Protein AF-A0A959U1I8-F1 (afdb_monomer_lite)

Foldseek 3Di:
DDPQDWDFPDQDPFFTWIFRPPDPQLVVQLVVLCVPPNNVRSVVRNVVSRVVRIDTDTDPPDQPPDVVLVLLLLLLLVLCLLQVVVVPPDPVLLVVLSCVPNNCVRVVVCVVVSVVSNPDDRPSLVSLVVCLVRPDPVSLVVSLVSSLVSSDDPPGDVLRSVVSSCVSCVSNVHRDDDPVVSVVPRDDRDPPDDDDPLQVLCVLLVHGRPDDLVVSVVSLVVLCVVLPCVVVVPDPPSVVSNVSSVVSNVVNCVVVVND

Structure (mmCIF, N/CA/C/O backbone):
data_AF-A0A959U1I8-F1
#
_entry.id   AF-A0A959U1I8-F1
#
loop_
_atom_site.group_PDB
_atom_site.id
_atom_site.type_symbol
_atom_site.label_atom_id
_atom_site.label_alt_id
_atom_site.label_comp_id
_atom_site.label_asym_id
_atom_site.label_entity_id
_atom_site.label_seq_id
_atom_site.pdbx_PDB_ins_code
_atom_site.Cartn_x
_atom_site.Cartn_y
_atom_site.Cartn_z
_atom_site.occupancy
_atom_site.B_iso_or_equiv
_atom_site.auth_seq_id
_atom_site.auth_comp_id
_atom_site.auth_asym_id
_atom_site.auth_atom_id
_atom_site.pdbx_PDB_model_num
ATOM 1 N N . MET A 1 1 ? 28.711 19.349 -19.464 1.00 35.59 1 MET A N 1
ATOM 2 C CA . MET A 1 1 ? 27.782 18.828 -20.492 1.00 35.59 1 MET A CA 1
ATOM 3 C C . MET A 1 1 ? 28.594 18.438 -21.717 1.00 35.59 1 MET A C 1
ATOM 5 O O . MET A 1 1 ? 28.986 19.319 -22.461 1.00 35.59 1 MET A O 1
ATOM 9 N N . ASN A 1 2 ? 28.913 17.153 -21.892 1.00 39.59 2 ASN A N 1
ATOM 10 C CA . ASN A 1 2 ? 29.606 16.665 -23.087 1.00 39.59 2 ASN A CA 1
ATOM 11 C C . ASN A 1 2 ? 28.579 15.867 -23.903 1.00 39.59 2 ASN A C 1
ATOM 13 O O . ASN A 1 2 ? 28.312 14.706 -23.590 1.00 39.59 2 ASN A O 1
ATOM 17 N N . GLN A 1 3 ? 27.901 16.514 -24.855 1.00 44.62 3 GLN A N 1
ATOM 18 C CA . GLN A 1 3 ? 26.986 15.817 -25.760 1.00 44.62 3 GLN A CA 1
ATOM 19 C C . GLN A 1 3 ? 27.835 14.976 -26.714 1.00 44.62 3 GLN A C 1
ATOM 21 O O . GLN A 1 3 ? 28.313 15.465 -27.730 1.00 44.62 3 GLN A O 1
ATOM 26 N N . GLN A 1 4 ? 28.084 13.716 -26.353 1.00 58.72 4 GLN A N 1
ATOM 27 C CA . GLN A 1 4 ? 28.753 12.781 -27.251 1.00 58.72 4 GLN A CA 1
ATOM 28 C C . GLN A 1 4 ? 27.878 12.599 -28.496 1.00 58.72 4 GLN A C 1
ATOM 30 O O . GLN A 1 4 ? 26.794 12.013 -28.423 1.00 58.72 4 GLN A O 1
ATOM 35 N N . THR A 1 5 ? 28.346 13.117 -29.630 1.00 73.12 5 THR A N 1
ATOM 36 C CA . THR A 1 5 ? 27.711 12.964 -30.939 1.00 73.12 5 THR A CA 1
ATOM 37 C C . THR A 1 5 ? 27.581 11.475 -31.227 1.00 73.12 5 THR A C 1
ATOM 39 O O . THR A 1 5 ? 28.572 10.748 -31.272 1.00 73.12 5 THR A O 1
ATOM 42 N N . THR A 1 6 ? 26.349 10.997 -31.348 1.00 79.38 6 THR A N 1
ATOM 43 C CA . THR A 1 6 ? 26.040 9.582 -31.540 1.00 79.38 6 THR A CA 1
ATOM 44 C C . THR A 1 6 ? 25.192 9.419 -32.789 1.00 79.38 6 THR A C 1
ATOM 46 O O . THR A 1 6 ? 24.222 10.147 -32.984 1.00 79.38 6 THR A O 1
ATOM 49 N N . ILE A 1 7 ? 25.566 8.473 -33.648 1.00 82.75 7 ILE A N 1
ATOM 50 C CA . ILE A 1 7 ? 24.862 8.193 -34.901 1.00 82.75 7 ILE A CA 1
ATOM 51 C C . ILE A 1 7 ? 24.040 6.926 -34.698 1.00 82.75 7 ILE A C 1
ATOM 53 O O . ILE A 1 7 ? 24.560 5.901 -34.264 1.00 82.75 7 ILE A O 1
ATOM 57 N N . VAL A 1 8 ? 22.743 6.982 -34.985 1.00 82.94 8 VAL A N 1
ATOM 58 C CA . VAL A 1 8 ? 21.869 5.806 -34.893 1.00 82.94 8 VAL A CA 1
ATOM 59 C C . VAL A 1 8 ? 22.056 4.976 -36.159 1.00 82.94 8 VAL A C 1
ATOM 61 O O . VAL A 1 8 ? 21.685 5.430 -37.235 1.00 82.94 8 VAL A O 1
ATOM 64 N N . LEU A 1 9 ? 22.625 3.777 -36.029 1.00 83.38 9 LEU A N 1
ATOM 65 C CA . LEU A 1 9 ? 22.842 2.867 -37.157 1.00 83.38 9 LEU A CA 1
ATOM 66 C C . LEU A 1 9 ? 21.575 2.096 -37.511 1.00 83.38 9 LEU A C 1
ATOM 68 O O . LEU A 1 9 ? 21.250 1.925 -38.680 1.00 83.38 9 LEU A O 1
ATOM 72 N N . LEU A 1 10 ? 20.867 1.606 -36.491 1.00 82.25 10 LEU A N 1
ATOM 73 C CA . LEU A 1 10 ? 19.714 0.741 -36.694 1.00 82.25 10 LEU A CA 1
ATOM 74 C C . LEU A 1 10 ? 18.699 0.938 -35.571 1.00 82.25 10 LEU A C 1
ATOM 76 O O . LEU A 1 10 ? 19.052 1.025 -34.393 1.00 82.25 10 LEU A O 1
ATOM 80 N N . ARG A 1 11 ? 17.421 1.031 -35.934 1.00 79.19 11 ARG A N 1
ATOM 81 C CA . ARG A 1 11 ? 16.307 1.140 -34.989 1.00 79.19 11 ARG A CA 1
ATOM 82 C C . ARG A 1 11 ? 15.487 -0.145 -35.083 1.00 79.19 11 ARG A C 1
ATOM 84 O O . ARG A 1 11 ? 14.869 -0.398 -36.106 1.00 79.19 11 ARG A O 1
ATOM 91 N N . THR A 1 12 ? 15.510 -0.935 -34.017 1.00 79.50 12 THR A N 1
ATOM 92 C CA . THR A 1 12 ? 14.681 -2.137 -33.840 1.00 79.50 12 THR A CA 1
ATOM 93 C C . THR A 1 12 ? 13.489 -1.839 -32.927 1.00 79.50 12 THR A C 1
ATOM 95 O O . THR A 1 12 ? 13.418 -0.787 -32.282 1.00 79.50 12 THR A O 1
ATOM 98 N N . ASP A 1 13 ? 12.561 -2.784 -32.851 1.00 65.69 13 ASP A N 1
ATOM 99 C CA . ASP A 1 13 ? 11.519 -2.872 -31.825 1.00 65.69 13 ASP A CA 1
ATOM 100 C C . ASP A 1 13 ? 12.098 -3.007 -30.402 1.00 65.69 13 ASP A C 1
ATOM 102 O O . ASP A 1 13 ? 11.568 -2.398 -29.469 1.00 65.69 13 ASP A O 1
ATOM 106 N N . MET A 1 14 ? 13.228 -3.705 -30.260 1.00 65.12 14 MET A N 1
ATOM 107 C CA . MET A 1 14 ? 13.940 -3.954 -28.999 1.00 65.12 14 MET A CA 1
ATOM 108 C C . MET A 1 14 ? 14.834 -2.790 -28.530 1.00 65.12 14 MET A C 1
ATOM 110 O O . MET A 1 14 ? 15.207 -2.723 -27.358 1.00 65.12 14 MET A O 1
ATOM 114 N N . GLY A 1 15 ? 15.212 -1.858 -29.411 1.00 76.69 15 GLY A N 1
ATOM 115 C CA . GLY A 1 15 ? 16.177 -0.799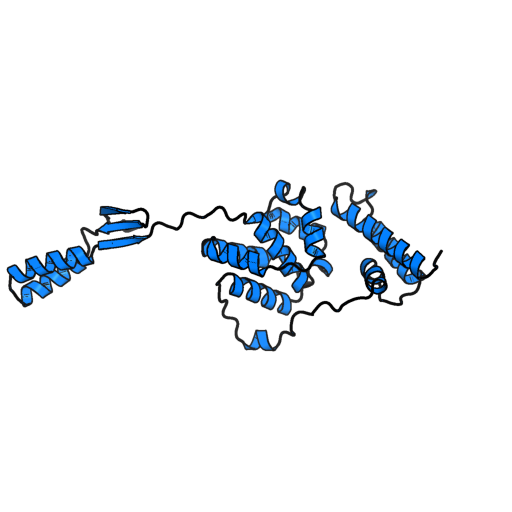 -29.092 1.00 76.69 15 GLY A CA 1
ATOM 116 C C . GLY A 1 15 ? 16.824 -0.121 -30.292 1.00 76.69 15 GLY A C 1
ATOM 117 O O . GLY A 1 15 ? 16.463 -0.349 -31.446 1.00 76.69 15 GLY A O 1
ATOM 118 N N . LYS A 1 16 ? 17.788 0.758 -30.023 1.00 85.50 16 LYS A N 1
ATOM 119 C CA . LYS A 1 16 ? 18.567 1.470 -31.041 1.00 85.50 16 LYS A CA 1
ATOM 120 C C . LYS A 1 16 ? 20.024 1.038 -30.951 1.00 85.50 16 LYS A C 1
ATOM 122 O O . LYS A 1 16 ? 20.639 1.173 -29.898 1.00 85.50 16 LYS A O 1
ATOM 127 N N . LEU A 1 17 ? 20.584 0.572 -32.059 1.00 83.56 17 LEU A N 1
ATOM 128 C CA . LEU A 1 17 ? 22.023 0.412 -32.203 1.00 83.56 17 LEU A CA 1
ATOM 129 C C . LEU A 1 17 ? 22.624 1.774 -32.546 1.00 83.56 17 LEU A C 1
ATOM 131 O O . LEU A 1 17 ? 22.227 2.413 -33.524 1.00 83.56 17 LEU A O 1
ATOM 135 N N . VAL A 1 18 ? 23.556 2.228 -31.720 1.00 87.00 18 VAL A N 1
ATOM 136 C CA . VAL A 1 18 ? 24.150 3.557 -31.807 1.00 87.00 18 VAL A CA 1
ATOM 137 C C . VAL A 1 18 ? 25.658 3.432 -31.938 1.00 87.00 18 VAL A C 1
ATOM 139 O O . VAL A 1 18 ? 26.292 2.694 -31.194 1.00 87.00 18 VAL A O 1
ATOM 142 N N . TRP A 1 19 ? 26.236 4.181 -32.864 1.00 85.50 19 TRP A N 1
ATOM 143 C CA . TRP A 1 19 ? 27.663 4.207 -33.138 1.00 85.50 19 TRP A CA 1
ATOM 144 C C . TRP A 1 19 ? 28.290 5.531 -32.725 1.00 85.50 19 TRP A C 1
ATOM 146 O O . TRP A 1 19 ? 27.687 6.603 -32.860 1.00 85.50 19 TRP A O 1
ATOM 156 N N . ARG A 1 20 ? 29.507 5.444 -32.184 1.00 85.19 20 ARG A N 1
ATOM 157 C CA . ARG A 1 20 ? 30.265 6.588 -31.678 1.00 85.19 20 ARG A CA 1
ATOM 158 C C . ARG A 1 20 ? 31.383 6.954 -32.660 1.00 85.19 20 ARG A C 1
ATOM 160 O O . ARG A 1 20 ? 32.453 6.353 -32.605 1.00 85.19 20 ARG A O 1
ATOM 167 N N . PRO A 1 21 ? 31.203 7.991 -33.498 1.00 77.00 21 PRO A N 1
ATOM 168 C CA . PRO A 1 21 ? 32.217 8.425 -34.460 1.00 77.00 21 PRO A CA 1
ATOM 169 C C . PRO A 1 21 ? 33.506 8.949 -33.822 1.00 77.00 21 PRO A C 1
ATOM 171 O O . PRO A 1 21 ? 34.483 9.136 -34.532 1.00 77.00 21 PRO A O 1
ATOM 174 N N . LEU A 1 22 ? 33.553 9.191 -32.513 1.00 78.56 22 LEU A N 1
ATOM 175 C CA . LEU A 1 22 ? 34.754 9.632 -31.789 1.00 78.56 22 LEU A CA 1
ATOM 176 C C . LEU A 1 22 ? 35.082 8.696 -30.612 1.00 78.56 22 LEU A C 1
ATOM 178 O O . LEU A 1 22 ? 35.646 9.125 -29.610 1.00 78.56 22 LEU A O 1
ATOM 182 N N . GLY A 1 23 ? 34.690 7.420 -30.695 1.00 79.44 23 GLY A N 1
ATOM 183 C CA . GLY A 1 23 ? 35.083 6.420 -29.704 1.00 79.44 23 GLY A CA 1
ATOM 184 C C . GLY A 1 23 ? 36.600 6.206 -29.672 1.00 79.44 23 GLY A C 1
ATOM 185 O O . GLY A 1 23 ? 37.281 6.344 -30.688 1.00 79.44 23 GLY A O 1
ATOM 186 N N . MET A 1 24 ? 37.140 5.919 -28.485 1.00 83.19 24 MET A N 1
ATOM 187 C CA . MET A 1 24 ? 38.579 5.689 -28.298 1.00 83.19 24 MET A CA 1
ATOM 188 C C . MET A 1 24 ? 39.015 4.297 -28.773 1.00 83.19 24 MET A C 1
ATOM 190 O O . MET A 1 24 ? 40.187 4.115 -29.100 1.00 83.19 24 MET A O 1
ATOM 194 N N . ASN A 1 25 ? 38.096 3.326 -28.848 1.00 86.19 25 ASN A N 1
ATOM 195 C CA . ASN A 1 25 ? 38.451 1.928 -29.095 1.00 86.19 25 ASN A CA 1
ATOM 196 C C . ASN A 1 25 ? 39.080 1.733 -30.474 1.00 86.19 25 ASN A C 1
ATOM 198 O O . ASN A 1 25 ? 40.071 1.024 -30.571 1.00 86.19 25 ASN A O 1
ATOM 202 N N . LYS A 1 26 ? 38.587 2.420 -31.511 1.00 85.25 26 LYS A N 1
ATOM 203 C CA . LYS A 1 26 ? 39.159 2.381 -32.871 1.00 85.25 26 LYS A CA 1
ATOM 204 C C . LYS A 1 26 ? 40.568 2.948 -33.016 1.00 85.25 26 LYS A C 1
ATOM 206 O O . LYS A 1 26 ? 41.309 2.496 -33.883 1.00 85.25 26 LYS A O 1
ATOM 211 N N . PHE A 1 27 ? 40.949 3.917 -32.183 1.00 87.06 27 PHE A N 1
ATOM 212 C CA . PHE A 1 27 ? 42.312 4.451 -32.189 1.00 87.06 27 PHE A CA 1
ATOM 213 C C . PHE A 1 27 ? 43.258 3.500 -31.461 1.00 87.06 27 PHE A C 1
ATOM 215 O O . PHE A 1 27 ? 44.355 3.244 -31.943 1.00 87.06 27 PHE A O 1
ATOM 222 N N . ILE A 1 28 ? 42.805 2.918 -30.346 1.00 89.12 28 ILE A N 1
ATOM 223 C CA . ILE A 1 28 ? 43.577 1.938 -29.576 1.00 89.12 28 ILE A CA 1
ATOM 224 C C . ILE A 1 28 ? 43.789 0.663 -30.401 1.00 89.12 28 ILE A C 1
ATOM 226 O O . ILE A 1 28 ? 44.921 0.218 -30.557 1.00 89.12 28 ILE A O 1
ATOM 230 N N . SER A 1 29 ? 42.730 0.096 -30.982 1.00 87.75 29 SER A N 1
ATOM 231 C CA . SER A 1 29 ? 42.828 -1.110 -31.808 1.00 87.75 29 SER A CA 1
ATOM 232 C C . SER A 1 29 ? 43.588 -0.867 -33.113 1.00 87.75 29 SER A C 1
ATOM 234 O O . SER A 1 29 ? 44.306 -1.755 -33.559 1.00 87.75 29 SER A O 1
ATOM 236 N N . GLY A 1 30 ? 43.482 0.327 -33.707 1.00 89.81 30 GLY A N 1
ATOM 237 C CA . GLY A 1 30 ? 44.302 0.727 -34.852 1.00 89.81 30 GLY A CA 1
ATOM 238 C C . GLY A 1 30 ? 45.794 0.794 -34.512 1.00 89.81 30 GLY A C 1
ATOM 239 O O . GLY A 1 30 ? 46.616 0.303 -35.278 1.00 89.81 30 GLY A O 1
ATOM 240 N N . LEU A 1 31 ? 46.151 1.327 -33.339 1.00 91.62 31 LEU A N 1
ATOM 241 C CA . LEU A 1 31 ? 47.540 1.422 -32.875 1.00 91.62 31 LEU A CA 1
ATOM 242 C C . LEU A 1 31 ? 48.117 0.042 -32.517 1.00 91.62 31 LEU A C 1
ATOM 244 O O . LEU A 1 31 ? 49.249 -0.266 -32.877 1.00 91.62 31 LEU A O 1
ATOM 248 N N . VAL A 1 32 ? 47.311 -0.826 -31.896 1.00 91.75 32 VAL A N 1
ATOM 249 C CA . VAL A 1 32 ? 47.664 -2.240 -31.668 1.00 91.75 32 VAL A CA 1
ATOM 250 C C . VAL A 1 32 ? 47.857 -2.978 -32.995 1.00 91.75 32 VAL A C 1
ATOM 252 O O . VAL A 1 32 ? 48.827 -3.712 -33.155 1.00 91.75 32 VAL A O 1
ATOM 255 N N . GLY A 1 33 ? 46.965 -2.763 -33.964 1.00 89.69 33 GLY A N 1
ATOM 256 C CA . GLY A 1 33 ? 47.065 -3.366 -35.290 1.00 89.69 33 GLY A CA 1
ATOM 257 C C . GLY A 1 33 ? 48.315 -2.927 -36.055 1.00 89.69 33 GLY A C 1
ATOM 258 O O . GLY A 1 33 ? 48.955 -3.761 -36.693 1.00 89.69 33 GLY A O 1
ATOM 259 N N . LEU A 1 34 ? 48.706 -1.653 -35.932 1.00 93.56 34 LEU A N 1
ATOM 260 C CA . LEU A 1 34 ? 49.934 -1.117 -36.525 1.00 93.56 34 LEU A CA 1
ATOM 261 C C . LEU A 1 34 ? 51.185 -1.851 -36.020 1.00 93.56 34 LEU A C 1
ATOM 263 O O . LEU A 1 34 ? 52.084 -2.127 -36.804 1.00 93.56 34 LEU A O 1
ATOM 267 N N . GLY A 1 35 ? 51.223 -2.209 -34.734 1.00 91.00 35 GLY A N 1
ATOM 268 C CA . GLY A 1 35 ? 52.349 -2.940 -34.145 1.00 91.00 35 GLY A CA 1
ATOM 269 C C . GLY A 1 35 ? 52.455 -4.410 -34.567 1.00 91.00 35 GLY A C 1
ATOM 270 O O . GLY A 1 35 ? 53.501 -5.015 -34.358 1.00 91.00 35 GLY A O 1
ATOM 271 N N . LEU A 1 36 ? 51.394 -4.994 -35.137 1.00 90.25 36 LEU A N 1
ATOM 272 C CA . LEU A 1 36 ? 51.359 -6.411 -35.521 1.00 90.25 36 LEU A CA 1
ATOM 273 C C . LEU A 1 36 ? 51.558 -6.642 -37.024 1.00 90.25 36 LEU A C 1
ATOM 275 O O . LEU A 1 36 ? 52.184 -7.626 -37.400 1.00 90.25 36 LEU A O 1
ATOM 279 N N . TYR A 1 37 ? 50.983 -5.784 -37.872 1.00 87.81 37 TYR A N 1
ATOM 280 C CA . TYR A 1 37 ? 50.896 -5.994 -39.328 1.00 87.81 37 TYR A CA 1
ATOM 281 C C . TYR A 1 37 ? 51.061 -4.681 -40.126 1.00 87.81 37 TYR A C 1
ATOM 283 O O . TYR A 1 37 ? 50.464 -4.501 -41.196 1.00 87.81 37 TYR A O 1
ATOM 291 N N . ASP A 1 38 ? 51.834 -3.730 -39.592 1.00 89.19 38 ASP A N 1
ATOM 292 C CA . ASP A 1 38 ? 52.075 -2.410 -40.185 1.00 89.19 38 ASP A CA 1
ATOM 293 C C . ASP A 1 38 ? 50.760 -1.698 -40.581 1.00 89.19 38 ASP A C 1
ATOM 295 O O . ASP A 1 38 ? 49.726 -1.809 -39.912 1.00 89.19 38 ASP A O 1
ATOM 299 N N . TRP A 1 39 ? 50.760 -0.937 -41.679 1.00 90.88 39 TRP A N 1
ATOM 300 C CA . TRP A 1 39 ? 49.608 -0.139 -42.109 1.00 90.88 39 TRP A CA 1
ATOM 301 C C . TRP A 1 39 ? 48.352 -0.985 -42.395 1.00 90.88 39 TRP A C 1
ATOM 303 O O . TRP A 1 39 ? 47.230 -0.512 -42.194 1.00 90.88 39 TRP A O 1
ATOM 313 N N . THR A 1 40 ? 48.518 -2.246 -42.816 1.00 90.06 40 THR A N 1
ATOM 314 C CA . THR A 1 40 ? 47.387 -3.159 -43.056 1.00 90.06 40 THR A CA 1
ATOM 315 C C . THR A 1 40 ? 46.723 -3.584 -41.749 1.00 90.06 40 THR A C 1
ATOM 317 O O . THR A 1 40 ? 45.494 -3.570 -41.641 1.00 90.06 40 THR A O 1
ATOM 320 N N . GLY A 1 41 ? 47.525 -3.857 -40.716 1.00 88.69 41 GLY A N 1
ATOM 321 C CA . GLY A 1 41 ? 47.038 -4.135 -39.371 1.00 88.69 41 GLY A CA 1
ATOM 322 C C . GLY A 1 41 ? 46.332 -2.930 -38.755 1.00 88.69 41 GLY A C 1
ATOM 323 O O . GLY A 1 41 ? 45.302 -3.096 -38.104 1.00 88.69 41 GLY A O 1
ATOM 324 N N . MET A 1 42 ? 46.806 -1.710 -39.029 1.00 91.50 42 MET A N 1
ATOM 325 C CA . MET A 1 42 ? 46.132 -0.477 -38.609 1.00 91.50 42 MET A CA 1
ATOM 326 C C . MET A 1 42 ? 44.713 -0.360 -39.185 1.00 91.50 42 MET A C 1
ATOM 328 O O . MET A 1 42 ? 43.784 -0.025 -38.448 1.00 91.50 42 MET A O 1
ATOM 332 N N . LEU A 1 43 ? 44.517 -0.657 -40.475 1.00 89.81 43 LEU A N 1
ATOM 333 C CA . LEU A 1 43 ? 43.194 -0.607 -41.111 1.00 89.81 43 LEU A CA 1
ATOM 334 C C . LEU A 1 43 ? 42.233 -1.639 -40.520 1.00 89.81 43 LEU A C 1
ATOM 336 O O . LEU A 1 43 ? 41.103 -1.300 -40.165 1.00 89.81 43 LEU A O 1
ATOM 340 N N . ILE A 1 44 ? 42.694 -2.882 -40.368 1.00 88.88 44 ILE A N 1
ATOM 341 C CA . ILE A 1 44 ? 41.901 -3.959 -39.761 1.00 88.88 44 ILE A CA 1
ATOM 342 C C . ILE A 1 44 ? 41.565 -3.605 -38.307 1.00 88.88 44 ILE A C 1
ATOM 344 O O . ILE A 1 44 ? 40.413 -3.718 -37.886 1.00 88.88 44 ILE A O 1
ATOM 348 N N . GLY A 1 45 ? 42.542 -3.092 -37.560 1.00 89.00 45 GLY A N 1
ATOM 349 C CA . GLY A 1 45 ? 42.367 -2.611 -36.196 1.00 89.00 45 GLY A CA 1
ATOM 350 C C . GLY A 1 45 ? 41.326 -1.497 -36.100 1.00 89.00 45 GLY A C 1
ATOM 351 O O . GLY A 1 45 ? 40.450 -1.556 -35.238 1.00 89.00 45 GLY A O 1
ATOM 352 N N . LEU A 1 46 ? 41.353 -0.517 -37.005 1.00 91.12 46 LEU A N 1
ATOM 353 C CA . LEU A 1 46 ? 40.393 0.590 -37.030 1.00 91.12 46 LEU A CA 1
ATOM 354 C C . LEU A 1 46 ? 38.971 0.096 -37.334 1.00 91.12 46 LEU A C 1
ATOM 356 O O . LEU A 1 46 ? 38.020 0.527 -36.677 1.00 91.12 46 LEU A O 1
ATOM 360 N N . LEU A 1 47 ? 38.820 -0.850 -38.267 1.00 89.50 47 LEU A N 1
ATOM 361 C CA . LEU A 1 47 ? 37.535 -1.483 -38.577 1.00 89.50 47 LEU A CA 1
ATOM 362 C C . LEU A 1 47 ? 36.972 -2.246 -37.372 1.00 89.50 47 LEU A C 1
ATOM 364 O O . LEU A 1 47 ? 35.819 -2.032 -37.000 1.00 89.50 47 LEU A O 1
ATOM 368 N N . ILE A 1 48 ? 37.792 -3.071 -36.716 1.00 88.12 48 ILE A N 1
ATOM 369 C CA . ILE A 1 48 ? 37.384 -3.836 -35.528 1.00 88.12 48 ILE A CA 1
ATOM 370 C C . ILE A 1 48 ? 36.986 -2.894 -34.391 1.00 88.12 48 ILE A C 1
ATOM 372 O O . ILE A 1 48 ? 35.924 -3.053 -33.789 1.00 88.12 48 ILE A O 1
ATOM 376 N N . GLY A 1 49 ? 37.788 -1.869 -34.110 1.00 85.06 49 GLY A N 1
ATOM 377 C CA . GLY A 1 49 ? 37.460 -0.926 -33.044 1.00 85.06 49 GLY A CA 1
ATOM 378 C C . GLY A 1 49 ? 36.242 -0.057 -33.354 1.00 85.06 49 GLY A C 1
ATOM 379 O O . GLY A 1 49 ? 35.513 0.305 -32.436 1.00 85.06 49 GLY A O 1
ATOM 380 N N . SER A 1 50 ? 35.950 0.202 -34.633 1.00 86.44 50 SER A N 1
ATOM 381 C CA . SER A 1 50 ? 34.705 0.856 -35.051 1.00 86.44 50 SER A CA 1
ATOM 382 C C . SER A 1 50 ? 33.473 0.007 -34.716 1.00 86.44 50 SER A C 1
ATOM 384 O O . SER A 1 50 ? 32.452 0.549 -34.287 1.00 86.44 50 SER A O 1
ATOM 386 N N . VAL A 1 51 ? 33.576 -1.321 -34.846 1.00 86.38 51 VAL A N 1
ATOM 387 C CA . VAL A 1 51 ? 32.525 -2.257 -34.415 1.00 86.38 51 VAL A CA 1
ATOM 388 C C . VAL A 1 51 ? 32.393 -2.264 -32.889 1.00 86.38 51 VAL A C 1
ATOM 390 O O . VAL A 1 51 ? 31.275 -2.233 -32.381 1.00 86.38 51 VAL A O 1
ATOM 393 N N . LEU A 1 52 ? 33.504 -2.221 -32.147 1.00 85.69 52 LEU A N 1
ATOM 394 C CA . LEU A 1 52 ? 33.492 -2.137 -30.675 1.00 85.69 52 LEU A CA 1
ATOM 395 C C . LEU A 1 52 ? 32.906 -0.816 -30.147 1.00 85.69 52 LEU A C 1
ATOM 397 O O . LEU A 1 52 ? 32.375 -0.761 -29.037 1.00 85.69 52 LEU A O 1
ATOM 401 N N . ASP A 1 53 ? 32.974 0.251 -30.941 1.00 84.62 53 ASP A N 1
ATOM 402 C CA . ASP A 1 53 ? 32.356 1.542 -30.636 1.00 84.62 53 ASP A CA 1
ATOM 403 C C . ASP A 1 53 ? 30.835 1.572 -30.895 1.00 84.62 53 ASP A C 1
ATOM 405 O O . ASP A 1 53 ? 30.170 2.567 -30.568 1.00 84.62 53 ASP A O 1
ATOM 409 N N . ALA A 1 54 ? 30.253 0.489 -31.425 1.00 84.62 54 ALA A N 1
ATOM 410 C CA . ALA A 1 54 ? 28.810 0.305 -31.494 1.00 84.62 54 ALA A CA 1
ATOM 411 C C . ALA A 1 54 ? 28.251 -0.142 -30.133 1.00 84.62 54 ALA A C 1
ATOM 413 O O . ALA A 1 54 ? 28.710 -1.098 -29.514 1.00 84.62 54 ALA A O 1
ATOM 414 N N . LYS A 1 55 ? 27.212 0.547 -29.659 1.00 83.06 55 LYS A N 1
ATOM 415 C CA . LYS A 1 55 ? 26.492 0.215 -28.428 1.00 83.06 55 LYS A CA 1
ATOM 416 C C . LYS A 1 55 ? 25.010 0.058 -28.712 1.00 83.06 55 LYS A C 1
ATOM 418 O O . LYS A 1 55 ? 24.382 0.931 -29.310 1.00 83.06 55 LYS A O 1
ATOM 423 N N . PHE A 1 56 ? 24.438 -1.041 -28.238 1.00 81.81 56 PHE A N 1
ATOM 424 C CA . PHE A 1 56 ? 22.998 -1.237 -28.256 1.00 81.81 56 PHE A CA 1
ATOM 425 C C . PHE A 1 56 ? 22.366 -0.526 -27.057 1.00 81.81 56 PHE A C 1
ATOM 427 O O . PHE A 1 56 ? 22.697 -0.809 -25.907 1.00 81.81 56 PHE A O 1
ATOM 434 N N . ILE A 1 57 ? 21.469 0.416 -27.330 1.00 77.19 57 ILE A N 1
ATOM 435 C CA . ILE A 1 57 ? 20.657 1.094 -26.324 1.00 77.19 57 ILE A CA 1
ATOM 436 C C . ILE A 1 57 ? 19.274 0.436 -26.360 1.00 77.19 57 ILE A C 1
ATOM 438 O O . ILE A 1 57 ? 18.529 0.674 -27.318 1.00 77.19 57 ILE A O 1
ATOM 442 N N . PRO A 1 58 ? 18.909 -0.396 -25.367 1.00 71.88 58 PRO A N 1
ATOM 443 C CA . PRO A 1 58 ? 17.597 -1.029 -25.343 1.00 71.88 58 PRO A CA 1
ATOM 444 C C . PRO A 1 58 ? 16.499 0.037 -25.293 1.00 71.88 58 PRO A C 1
ATOM 446 O O . PRO A 1 58 ? 16.646 1.084 -24.655 1.00 71.88 58 PRO A O 1
ATOM 449 N N . LYS A 1 59 ? 15.390 -0.215 -25.992 1.00 68.00 59 LYS A N 1
ATOM 450 C CA . LYS A 1 59 ? 14.202 0.635 -25.913 1.00 68.00 59 LYS A CA 1
ATOM 451 C C . LYS A 1 59 ? 13.699 0.530 -24.469 1.00 68.00 59 LYS A C 1
ATOM 453 O O . LYS A 1 59 ? 13.539 -0.596 -23.994 1.00 68.00 59 LYS A O 1
ATOM 458 N N . PRO A 1 60 ? 13.475 1.647 -23.751 1.00 59.56 60 PRO A N 1
ATOM 459 C CA . PRO A 1 60 ? 12.869 1.565 -22.429 1.00 59.56 60 PRO A CA 1
ATOM 460 C C . PRO A 1 60 ? 11.550 0.807 -22.572 1.00 59.56 60 PRO A C 1
ATOM 462 O O . PRO A 1 60 ? 10.779 1.095 -23.494 1.00 59.56 60 PRO A O 1
ATOM 465 N N . ALA A 1 61 ? 11.343 -0.203 -21.723 1.00 55.25 61 ALA A N 1
ATOM 466 C CA . ALA A 1 61 ? 10.109 -0.973 -21.719 1.00 55.25 61 ALA A CA 1
ATOM 467 C C . ALA A 1 61 ? 8.941 0.017 -21.676 1.00 55.25 61 ALA A C 1
ATOM 469 O O . ALA A 1 61 ? 8.911 0.894 -20.811 1.00 55.25 61 ALA A O 1
ATOM 470 N N . ALA A 1 62 ? 8.032 -0.070 -22.649 1.00 49.28 62 ALA A N 1
ATOM 471 C CA . ALA A 1 62 ? 6.810 0.712 -22.598 1.00 49.28 62 ALA A CA 1
ATOM 472 C C . ALA A 1 62 ? 6.093 0.317 -21.305 1.00 49.28 62 ALA A C 1
ATOM 474 O O . ALA A 1 62 ? 5.797 -0.864 -21.109 1.00 49.28 62 ALA A O 1
ATOM 475 N N . GLU A 1 63 ? 5.893 1.280 -20.406 1.00 50.16 63 GLU A N 1
ATOM 476 C CA . GLU A 1 63 ? 5.133 1.066 -19.182 1.00 50.16 63 GLU A CA 1
ATOM 477 C C . GLU A 1 63 ? 3.744 0.590 -19.611 1.00 50.16 63 GLU A C 1
ATOM 479 O O . GLU A 1 63 ? 2.980 1.331 -20.229 1.00 50.16 63 GLU A O 1
ATOM 484 N N . LYS A 1 64 ? 3.426 -0.686 -19.359 1.00 53.66 64 LYS A N 1
ATOM 485 C CA . LYS A 1 64 ? 2.018 -1.078 -19.329 1.00 53.66 64 LYS A CA 1
ATOM 486 C C . LYS A 1 64 ? 1.407 -0.244 -18.222 1.00 53.66 64 LYS A C 1
ATOM 488 O O . LYS A 1 64 ? 1.989 -0.189 -17.144 1.00 53.66 64 LYS A O 1
ATOM 493 N N . GLU A 1 65 ? 0.279 0.397 -18.500 1.00 54.03 65 GLU A N 1
ATOM 494 C CA . GLU A 1 65 ? -0.436 1.245 -17.552 1.00 54.03 65 GLU A CA 1
ATOM 495 C C . GLU A 1 65 ? -0.864 0.395 -16.341 1.00 54.03 65 GLU A C 1
ATOM 497 O O . GLU A 1 65 ? -1.949 -0.181 -16.275 1.00 54.03 65 GLU A O 1
ATOM 502 N N . VAL A 1 66 ? 0.052 0.215 -15.388 1.00 63.38 66 VAL A N 1
ATOM 503 C CA . VAL A 1 66 ? -0.243 -0.409 -14.108 1.00 63.38 66 VAL A CA 1
ATOM 504 C C . VAL A 1 66 ? -1.143 0.586 -13.411 1.00 63.38 66 VAL A C 1
ATOM 506 O O . VAL A 1 66 ? -0.739 1.724 -13.188 1.00 63.38 66 VAL A O 1
ATOM 509 N N . ASN A 1 67 ? -2.360 0.172 -13.058 1.00 75.62 67 ASN A N 1
ATOM 510 C CA . ASN A 1 67 ? -3.270 1.011 -12.289 1.00 75.62 67 ASN A CA 1
ATOM 511 C C . ASN A 1 67 ? -2.709 1.194 -10.868 1.00 75.62 67 ASN A C 1
ATOM 513 O O . ASN A 1 67 ? -3.076 0.493 -9.920 1.00 75.62 67 ASN A O 1
ATOM 517 N N . LEU A 1 68 ? -1.730 2.087 -10.747 1.00 81.31 68 LEU A N 1
ATOM 518 C CA . LEU A 1 68 ? -0.896 2.275 -9.570 1.00 81.31 68 LEU A CA 1
ATOM 519 C C . LEU A 1 68 ? -1.727 2.784 -8.395 1.00 81.31 68 LEU A C 1
ATOM 521 O O . LEU A 1 68 ? -1.423 2.475 -7.248 1.00 81.31 68 LEU A O 1
ATOM 525 N N . GLN A 1 69 ? -2.826 3.482 -8.686 1.00 87.94 69 GLN A N 1
ATOM 526 C CA . GLN A 1 69 ? -3.780 3.968 -7.701 1.00 87.94 69 GLN A CA 1
ATOM 527 C C . GLN A 1 69 ? -4.456 2.816 -6.938 1.00 87.94 69 GLN A C 1
ATOM 529 O O . GLN A 1 69 ? -4.430 2.787 -5.706 1.00 87.94 69 GLN A O 1
ATOM 534 N N . LEU A 1 70 ? -5.000 1.814 -7.641 1.00 87.31 70 LEU A N 1
ATOM 535 C CA . LEU A 1 70 ? -5.594 0.633 -6.995 1.00 87.31 70 LEU A CA 1
ATOM 536 C C . LEU A 1 70 ? -4.548 -0.191 -6.235 1.00 87.31 70 LEU A C 1
ATOM 538 O O . LEU A 1 70 ? -4.796 -0.619 -5.107 1.00 87.31 70 LEU A O 1
ATOM 542 N N . HIS A 1 71 ? -3.366 -0.375 -6.822 1.00 88.75 71 HIS A N 1
ATOM 543 C CA . HIS A 1 71 ? -2.267 -1.102 -6.188 1.00 88.75 71 HIS A CA 1
ATOM 544 C C . HIS A 1 71 ? -1.775 -0.414 -4.911 1.00 88.75 71 HIS A C 1
ATOM 546 O O . HIS A 1 71 ? -1.600 -1.077 -3.888 1.00 88.75 71 HIS A O 1
ATOM 552 N N . TYR A 1 72 ? -1.615 0.911 -4.936 1.00 91.00 72 TYR A N 1
ATOM 553 C CA . TYR A 1 72 ? -1.276 1.702 -3.758 1.00 91.00 72 TYR A CA 1
ATOM 554 C C . TYR A 1 72 ? -2.357 1.604 -2.687 1.00 91.00 72 TYR A C 1
ATOM 556 O O . TYR A 1 72 ? -2.034 1.419 -1.518 1.00 91.00 72 TYR A O 1
ATOM 564 N N . MET A 1 73 ? -3.637 1.661 -3.064 1.00 91.25 73 MET A N 1
ATOM 565 C CA . MET A 1 73 ? -4.735 1.509 -2.111 1.00 91.25 73 MET A CA 1
ATOM 566 C C . MET A 1 73 ? -4.686 0.139 -1.416 1.00 91.25 73 MET A C 1
ATOM 568 O O . MET A 1 73 ? -4.720 0.070 -0.188 1.00 91.25 73 MET A O 1
ATOM 572 N N . MET A 1 74 ? -4.520 -0.949 -2.176 1.00 90.81 74 MET A N 1
ATOM 573 C CA . MET A 1 74 ? -4.405 -2.305 -1.623 1.00 90.81 74 MET A CA 1
ATOM 574 C C . MET A 1 74 ? -3.182 -2.464 -0.710 1.00 90.81 74 MET A C 1
ATOM 576 O O . MET A 1 74 ? -3.305 -2.948 0.419 1.00 90.81 74 MET A O 1
ATOM 580 N N . LEU A 1 75 ? -2.002 -2.044 -1.176 1.00 92.38 75 LEU A N 1
ATOM 581 C CA . LEU A 1 75 ? -0.760 -2.140 -0.407 1.00 92.38 75 LEU A CA 1
ATOM 582 C C . LEU A 1 75 ? -0.784 -1.233 0.824 1.00 92.38 75 LEU A C 1
ATOM 584 O O . LEU A 1 75 ? -0.331 -1.636 1.891 1.00 92.38 75 LEU A O 1
ATOM 588 N N . GLY A 1 76 ? -1.363 -0.043 0.711 1.00 93.38 76 GLY A N 1
ATOM 589 C CA . GLY A 1 76 ? -1.507 0.893 1.814 1.00 93.38 76 GLY A CA 1
ATOM 590 C C . GLY A 1 76 ? -2.392 0.335 2.922 1.00 93.38 76 GLY A C 1
ATOM 591 O O . GLY A 1 76 ? -2.009 0.360 4.093 1.00 93.38 76 GLY A O 1
ATOM 592 N N . VAL A 1 77 ? -3.534 -0.261 2.562 1.00 92.75 77 VAL A N 1
ATOM 593 C CA . VAL A 1 77 ? -4.394 -0.951 3.532 1.00 92.75 77 VAL A CA 1
ATOM 594 C C . VAL A 1 77 ? -3.657 -2.138 4.157 1.00 92.75 77 VAL A C 1
ATOM 596 O O . VAL A 1 77 ? -3.711 -2.310 5.373 1.00 92.75 77 VAL A O 1
ATOM 599 N N . TYR A 1 78 ? -2.911 -2.923 3.378 1.00 92.38 78 TYR A N 1
ATOM 600 C CA . TYR A 1 78 ? -2.105 -4.023 3.914 1.00 92.38 78 TYR A CA 1
ATOM 601 C C . TYR A 1 78 ? -1.070 -3.547 4.944 1.00 92.38 78 TYR A C 1
ATOM 603 O O . TYR A 1 78 ? -0.991 -4.105 6.043 1.00 92.38 78 TYR A O 1
ATOM 611 N N . VAL A 1 79 ? -0.311 -2.491 4.629 1.00 92.31 79 VAL A N 1
ATOM 612 C CA . VAL A 1 79 ? 0.697 -1.925 5.536 1.00 92.31 79 VAL A CA 1
ATOM 613 C C . VAL A 1 79 ? 0.035 -1.459 6.833 1.00 92.31 79 VAL A C 1
ATOM 615 O O . VAL A 1 79 ? 0.454 -1.873 7.916 1.00 92.31 79 VAL A O 1
ATOM 618 N N . LEU A 1 80 ? -1.052 -0.688 6.730 1.00 91.50 80 LEU A N 1
ATOM 619 C CA . LEU A 1 80 ? -1.811 -0.190 7.880 1.00 91.50 80 LEU A CA 1
ATOM 620 C C . LEU A 1 80 ? -2.437 -1.317 8.718 1.00 91.50 80 LEU A C 1
ATOM 622 O O . LEU A 1 80 ? -2.493 -1.214 9.944 1.00 91.50 80 LEU A O 1
ATOM 626 N N . GLN A 1 81 ? -2.881 -2.417 8.104 1.00 88.75 81 GLN A N 1
ATOM 627 C CA . GLN A 1 81 ? -3.376 -3.587 8.836 1.00 88.75 81 GLN A CA 1
ATOM 628 C C . GLN A 1 81 ? -2.268 -4.264 9.645 1.00 88.75 81 GLN A C 1
ATOM 630 O O . GLN A 1 81 ? -2.502 -4.675 10.783 1.00 88.75 81 GLN A O 1
ATOM 635 N N . ARG A 1 82 ? -1.075 -4.417 9.062 1.00 87.50 82 ARG A N 1
ATOM 636 C CA . ARG A 1 82 ? 0.028 -5.157 9.685 1.00 87.50 82 ARG A CA 1
ATOM 637 C C . ARG A 1 82 ? 0.740 -4.371 10.780 1.00 87.50 82 ARG A C 1
ATOM 639 O O . ARG A 1 82 ? 1.199 -4.982 11.740 1.00 87.50 82 ARG A O 1
ATOM 646 N N . CYS A 1 83 ? 0.790 -3.044 10.676 1.0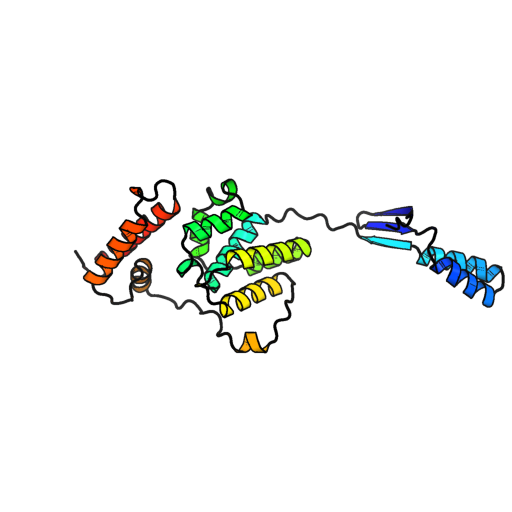0 84.81 83 CYS A N 1
ATOM 647 C CA . CYS A 1 83 ? 1.372 -2.184 11.707 1.00 84.81 83 CYS A CA 1
ATOM 648 C C . CYS A 1 83 ? 0.361 -1.725 12.778 1.00 84.81 83 CYS A C 1
ATOM 650 O O . CYS A 1 83 ? 0.692 -0.883 13.610 1.00 84.81 83 CYS A O 1
ATOM 652 N N . ASN A 1 84 ? -0.867 -2.269 12.780 1.00 83.19 84 ASN A N 1
ATOM 653 C CA . ASN A 1 84 ? -1.993 -1.812 13.610 1.00 83.19 84 ASN A CA 1
ATOM 654 C C . ASN A 1 84 ? -2.372 -0.328 13.405 1.00 83.19 84 ASN A C 1
ATOM 656 O O . ASN A 1 84 ? -3.036 0.263 14.257 1.00 83.19 84 ASN A O 1
ATOM 660 N N . GLY A 1 85 ? -2.025 0.262 12.259 1.00 84.69 85 GLY A N 1
ATOM 661 C CA . GLY A 1 85 ? -2.305 1.658 11.922 1.00 84.69 85 GLY A CA 1
ATOM 662 C C . GLY A 1 85 ? -3.787 2.023 12.021 1.00 84.69 85 GLY A C 1
ATOM 663 O O . GLY A 1 85 ? -4.109 3.058 12.586 1.00 84.69 85 GLY A O 1
ATOM 664 N N . PHE A 1 86 ? -4.707 1.143 11.610 1.00 86.88 86 PHE A N 1
ATOM 665 C CA . PHE A 1 86 ? -6.157 1.399 11.708 1.00 86.88 86 PHE A CA 1
ATOM 666 C C . PHE A 1 86 ? -6.710 1.524 13.137 1.00 86.88 86 PHE A C 1
ATOM 668 O O . PHE A 1 86 ? -7.842 1.970 13.304 1.00 86.88 86 PHE A O 1
ATOM 675 N N . ARG A 1 87 ? -5.965 1.083 14.158 1.00 84.25 87 ARG A N 1
ATOM 676 C CA . ARG A 1 87 ? -6.357 1.241 15.571 1.00 84.25 87 ARG A CA 1
ATOM 677 C C . ARG A 1 87 ? -5.812 2.519 16.194 1.00 84.25 87 ARG A C 1
ATOM 679 O O . ARG A 1 87 ? -6.346 2.978 17.191 1.00 84.25 87 ARG A O 1
ATOM 686 N N . VAL A 1 88 ? -4.719 3.030 15.641 1.00 86.75 88 VAL A N 1
ATOM 687 C CA . VAL A 1 88 ? -3.941 4.125 16.220 1.00 86.75 88 VAL A CA 1
ATOM 688 C C . VAL A 1 88 ? -4.228 5.434 15.495 1.00 86.75 88 VAL A C 1
ATOM 690 O O . VAL A 1 88 ? -4.368 6.476 16.126 1.00 86.75 88 VAL A O 1
ATOM 693 N N . ILE A 1 89 ? -4.270 5.387 14.166 1.00 86.75 89 ILE A N 1
ATOM 694 C CA . ILE A 1 89 ? -4.405 6.562 13.317 1.00 86.75 89 ILE A CA 1
ATOM 695 C C . ILE A 1 89 ? -5.901 6.870 13.160 1.00 86.75 89 ILE A C 1
ATOM 697 O O . ILE A 1 89 ? -6.662 5.982 12.758 1.00 86.75 89 ILE A O 1
ATOM 701 N N . PRO A 1 90 ? -6.342 8.111 13.434 1.00 86.75 90 PRO A N 1
ATOM 702 C CA . PRO A 1 90 ? -7.715 8.529 13.187 1.00 86.75 90 PRO A CA 1
ATOM 703 C C . PRO A 1 90 ? -8.110 8.341 11.721 1.00 86.75 90 PRO A C 1
ATOM 705 O O . PRO A 1 90 ? -7.319 8.588 10.811 1.00 86.75 90 PRO A O 1
ATOM 708 N N . ILE A 1 91 ? -9.363 7.961 11.469 1.00 83.88 91 ILE A N 1
ATOM 709 C CA . ILE A 1 91 ? -9.824 7.656 10.107 1.00 83.88 91 ILE A CA 1
ATOM 710 C C . ILE A 1 91 ? -9.745 8.869 9.169 1.00 83.88 91 ILE A C 1
ATOM 712 O O . ILE A 1 91 ? -9.424 8.713 7.996 1.00 83.88 91 ILE A O 1
ATOM 716 N N . SER A 1 92 ? -9.974 10.077 9.693 1.00 83.19 92 SER A N 1
ATOM 717 C CA . SER A 1 92 ? -9.832 11.334 8.951 1.00 83.19 92 SER A CA 1
ATOM 718 C C . SER A 1 92 ? -8.404 11.536 8.449 1.00 83.19 92 SER A C 1
ATOM 720 O O . SER A 1 92 ? -8.204 11.934 7.306 1.00 83.19 92 SER A O 1
ATOM 722 N N . GLU A 1 93 ? -7.416 11.193 9.271 1.00 87.81 93 GLU A N 1
ATOM 723 C CA . GLU A 1 93 ? -6.000 11.283 8.926 1.00 87.81 93 GLU A CA 1
ATOM 724 C C . GLU A 1 93 ? -5.593 10.176 7.939 1.00 87.81 93 GLU A C 1
ATOM 726 O O . GLU A 1 93 ? -4.870 10.445 6.984 1.00 87.81 93 GLU A O 1
ATOM 731 N N . ILE A 1 94 ? -6.121 8.953 8.085 1.00 89.31 94 ILE A N 1
ATOM 732 C CA . ILE A 1 94 ? -5.916 7.874 7.101 1.00 89.31 94 ILE A CA 1
ATOM 733 C C . ILE A 1 94 ? -6.441 8.295 5.722 1.00 89.31 94 ILE A C 1
ATOM 735 O O . ILE A 1 94 ? -5.724 8.193 4.727 1.00 89.31 94 ILE A O 1
ATOM 739 N N . LEU A 1 95 ? -7.677 8.797 5.659 1.00 88.19 95 LEU A N 1
ATOM 740 C CA . LEU A 1 95 ? -8.292 9.251 4.411 1.00 88.19 95 LEU A CA 1
ATOM 741 C C . LEU A 1 95 ? -7.547 10.446 3.824 1.00 88.19 95 LEU A C 1
ATOM 743 O O . LEU A 1 95 ? -7.318 10.475 2.622 1.00 88.19 95 LEU A O 1
ATOM 747 N N . ARG A 1 96 ? -7.110 11.396 4.658 1.00 88.25 96 ARG A N 1
ATOM 748 C CA . ARG A 1 96 ? -6.278 12.524 4.226 1.00 88.25 96 ARG A CA 1
ATOM 749 C C . ARG A 1 96 ? -4.984 12.050 3.566 1.00 88.25 96 ARG A C 1
ATOM 751 O O . ARG A 1 96 ? -4.631 12.562 2.509 1.00 88.25 96 ARG A O 1
ATOM 758 N N . ARG A 1 97 ? -4.302 11.059 4.146 1.00 91.56 97 ARG A N 1
ATOM 759 C CA . ARG A 1 97 ? -3.061 10.496 3.589 1.00 91.56 97 ARG A CA 1
ATOM 760 C C . ARG A 1 97 ? -3.294 9.754 2.276 1.00 91.56 97 ARG A C 1
ATOM 762 O O . ARG A 1 97 ? -2.541 9.962 1.334 1.00 91.56 97 ARG A O 1
ATOM 769 N N . PHE A 1 98 ? -4.360 8.959 2.175 1.00 91.50 98 PHE A N 1
ATOM 770 C CA . PHE A 1 98 ? -4.737 8.345 0.898 1.00 91.50 98 PHE A CA 1
ATOM 771 C C . PHE A 1 98 ? -5.108 9.398 -0.154 1.00 91.50 98 PHE A C 1
ATOM 773 O O . PHE A 1 98 ? -4.656 9.297 -1.290 1.00 91.50 98 PHE A O 1
ATOM 780 N N . ASN A 1 99 ? -5.868 10.430 0.221 1.00 87.81 99 ASN A N 1
ATOM 781 C CA . ASN A 1 99 ? -6.268 11.524 -0.668 1.00 87.81 99 ASN A CA 1
ATOM 782 C C . ASN A 1 99 ? -5.080 12.343 -1.176 1.00 87.81 99 ASN A C 1
ATOM 784 O O . ASN A 1 99 ? -5.121 12.804 -2.311 1.00 87.81 99 ASN A O 1
ATOM 788 N N . MET A 1 100 ? -4.027 12.508 -0.369 1.00 83.12 100 MET A N 1
ATOM 789 C CA . MET A 1 100 ? -2.818 13.240 -0.763 1.00 83.12 100 MET A CA 1
ATOM 790 C C . MET A 1 100 ? -2.134 12.619 -1.987 1.00 83.12 100 MET A C 1
ATOM 792 O O . MET A 1 100 ? -1.529 13.333 -2.778 1.00 83.12 100 MET A O 1
ATOM 796 N N . PHE A 1 101 ? -2.250 11.300 -2.149 1.00 81.56 101 PHE A N 1
ATOM 797 C CA . PHE A 1 101 ? -1.615 10.556 -3.231 1.00 81.56 101 PHE A CA 1
ATOM 798 C C . PHE A 1 101 ? -2.595 10.161 -4.341 1.00 81.56 101 PHE A C 1
ATOM 800 O O . PHE A 1 101 ? -2.296 10.287 -5.524 1.00 81.56 101 PHE A O 1
ATOM 807 N N . LEU A 1 102 ? -3.767 9.648 -3.965 1.00 86.06 102 LEU A N 1
ATOM 808 C CA . LEU A 1 102 ? -4.752 9.118 -4.905 1.00 86.06 102 LEU A CA 1
ATOM 809 C C . LEU A 1 102 ? -5.663 10.206 -5.484 1.00 86.06 102 LEU A C 1
ATOM 811 O O . LEU A 1 102 ? -6.241 10.002 -6.547 1.00 86.06 102 LEU A O 1
ATOM 815 N N . GLY A 1 103 ? -5.798 11.340 -4.795 1.00 83.50 103 GLY A N 1
ATOM 816 C CA . GLY A 1 103 ? -6.799 12.360 -5.087 1.00 83.50 103 GLY A CA 1
ATOM 817 C C . GLY A 1 103 ? -8.170 12.020 -4.494 1.00 83.50 103 GLY A C 1
ATOM 818 O O . GLY A 1 103 ? -8.587 10.859 -4.439 1.00 83.50 103 GLY A O 1
ATOM 819 N N . ALA A 1 104 ? -8.893 13.051 -4.052 1.00 80.88 104 ALA A N 1
ATOM 820 C CA . ALA A 1 104 ? -10.218 12.891 -3.452 1.00 80.88 104 ALA A CA 1
ATOM 821 C C . ALA A 1 104 ? -11.224 12.258 -4.428 1.00 80.88 104 ALA A C 1
ATOM 823 O O . ALA A 1 104 ? -11.998 11.395 -4.021 1.00 80.88 104 ALA A O 1
ATOM 824 N N . ASP A 1 105 ? -11.149 12.601 -5.716 1.00 78.69 105 ASP A N 1
ATOM 825 C CA . ASP A 1 105 ? -12.035 12.070 -6.762 1.00 78.69 105 ASP A CA 1
ATOM 826 C C . ASP A 1 105 ? -11.858 10.562 -6.980 1.00 78.69 105 ASP A C 1
ATOM 828 O O . ASP A 1 105 ? -12.800 9.851 -7.335 1.00 78.69 105 ASP A O 1
ATOM 832 N N . PHE A 1 106 ? -10.657 10.039 -6.721 1.00 86.00 106 PHE A N 1
ATOM 833 C CA . PHE A 1 106 ? -10.401 8.606 -6.791 1.00 86.00 106 PHE A CA 1
ATOM 834 C C . PHE A 1 106 ? -10.904 7.876 -5.544 1.00 86.00 106 PHE A C 1
ATOM 836 O O . PHE A 1 106 ? -11.518 6.807 -5.651 1.00 86.00 106 PHE A O 1
ATOM 843 N N . VAL A 1 107 ? -10.621 8.435 -4.363 1.00 88.25 107 VAL A N 1
ATOM 844 C CA . VAL A 1 107 ? -10.876 7.789 -3.069 1.00 88.25 107 VAL A CA 1
ATOM 845 C C . VAL A 1 107 ? -12.343 7.870 -2.682 1.00 88.25 107 VAL A C 1
ATOM 847 O O . VAL A 1 107 ? -12.889 6.854 -2.267 1.00 88.25 107 VAL A O 1
ATOM 850 N N . ALA A 1 108 ? -12.995 9.026 -2.834 1.00 85.69 108 ALA A N 1
ATOM 851 C CA . ALA A 1 108 ? -14.380 9.256 -2.418 1.00 85.69 108 ALA A CA 1
ATOM 852 C C . ALA A 1 108 ? -15.364 8.169 -2.901 1.00 85.69 108 ALA A C 1
ATOM 854 O O . ALA A 1 108 ? -16.050 7.587 -2.054 1.00 85.69 108 ALA A O 1
ATOM 855 N N . PRO A 1 109 ? -15.402 7.789 -4.196 1.00 88.56 109 PRO A N 1
ATOM 856 C CA . PRO A 1 109 ? -16.275 6.706 -4.659 1.00 88.56 109 PRO A CA 1
ATOM 857 C C . PRO A 1 109 ? -15.826 5.312 -4.184 1.00 88.56 109 PRO A C 1
ATOM 859 O O . PRO A 1 109 ? -16.612 4.368 -4.203 1.00 88.56 109 PRO A O 1
ATOM 862 N N . ARG A 1 110 ? -14.572 5.162 -3.739 1.00 90.19 110 ARG A N 1
ATOM 863 C CA . ARG A 1 110 ? -13.943 3.891 -3.332 1.00 90.19 110 ARG A CA 1
ATOM 864 C C . ARG A 1 110 ? -13.783 3.742 -1.822 1.00 90.19 110 ARG A C 1
ATOM 866 O O . ARG A 1 110 ? -13.198 2.763 -1.369 1.00 90.19 110 ARG A O 1
ATOM 873 N N . ILE A 1 111 ? -14.356 4.643 -1.028 1.00 86.81 111 ILE A N 1
ATOM 874 C CA . ILE A 1 111 ? -14.321 4.572 0.437 1.00 86.81 111 ILE A CA 1
ATOM 875 C C . ILE A 1 111 ? -14.865 3.229 0.946 1.00 86.81 111 ILE A C 1
ATOM 877 O O . ILE A 1 111 ? -14.234 2.597 1.791 1.00 86.81 111 ILE A O 1
ATOM 881 N N . ARG A 1 112 ? -15.995 2.755 0.397 1.00 84.50 112 ARG A N 1
ATOM 882 C CA . ARG A 1 112 ? -16.570 1.445 0.762 1.00 84.50 112 ARG A CA 1
ATOM 883 C C . ARG A 1 112 ? -15.619 0.293 0.433 1.00 84.50 112 ARG A C 1
ATOM 885 O O . ARG A 1 112 ? -15.415 -0.589 1.252 1.00 84.50 112 ARG A O 1
ATOM 892 N N . MET A 1 113 ? -14.968 0.347 -0.727 1.00 85.56 113 MET A N 1
ATOM 893 C CA . MET A 1 113 ? -13.969 -0.647 -1.122 1.00 85.56 113 MET A CA 1
ATOM 894 C C . MET A 1 113 ? -12.759 -0.636 -0.175 1.00 85.56 113 MET A C 1
ATOM 896 O O . MET A 1 113 ? -12.283 -1.693 0.230 1.00 85.56 113 MET A O 1
ATOM 900 N N . LEU A 1 114 ? -12.265 0.547 0.206 1.00 86.50 114 LEU A N 1
ATOM 901 C CA . LEU A 1 114 ? -11.167 0.698 1.165 1.00 86.50 114 LEU A CA 1
ATOM 902 C C . LEU A 1 114 ? -11.534 0.089 2.522 1.00 86.50 114 LEU A C 1
ATOM 904 O O . LEU A 1 114 ? -10.723 -0.607 3.137 1.00 86.50 114 LEU A O 1
ATOM 908 N N . GLU A 1 115 ? -12.772 0.302 2.958 1.00 81.81 115 GLU A N 1
ATOM 909 C CA . GLU A 1 115 ? -13.318 -0.288 4.172 1.00 81.81 115 GLU A CA 1
ATOM 910 C C . GLU A 1 115 ? -13.374 -1.816 4.088 1.00 81.81 115 GLU A C 1
ATOM 912 O O . GLU A 1 115 ? -12.839 -2.493 4.968 1.00 81.81 115 GLU A O 1
ATOM 917 N N . ASP A 1 116 ? -13.945 -2.368 3.020 1.00 82.94 116 ASP A N 1
ATOM 918 C CA . ASP A 1 116 ? -14.045 -3.814 2.815 1.00 82.94 116 ASP A CA 1
ATOM 919 C C . ASP A 1 116 ? -12.659 -4.471 2.811 1.00 82.94 116 ASP A C 1
ATOM 921 O O . ASP A 1 116 ? -12.420 -5.453 3.524 1.00 82.94 116 ASP A O 1
ATOM 925 N N . MET A 1 117 ? -11.695 -3.860 2.117 1.00 83.38 117 MET A N 1
ATOM 926 C CA . MET A 1 117 ? -10.295 -4.288 2.127 1.00 83.38 117 MET A CA 1
ATOM 927 C C . MET A 1 117 ? -9.670 -4.209 3.525 1.00 83.38 117 MET A C 1
ATOM 929 O O . MET A 1 117 ? -8.888 -5.080 3.905 1.00 83.38 117 MET A O 1
ATOM 933 N N . SER A 1 118 ? -10.032 -3.208 4.334 1.00 84.12 118 SER A N 1
ATOM 934 C CA . SER A 1 118 ? -9.533 -3.073 5.710 1.00 84.12 118 SER A CA 1
ATOM 935 C C . SER A 1 118 ? -10.051 -4.170 6.649 1.00 84.12 118 SER A C 1
ATOM 937 O O . SER A 1 118 ? -9.391 -4.501 7.643 1.00 84.12 118 SER A O 1
ATOM 939 N N . ARG A 1 119 ? -11.197 -4.782 6.330 1.00 79.50 119 ARG A N 1
ATOM 940 C CA . ARG A 1 119 ? -11.769 -5.897 7.096 1.00 79.50 119 ARG A CA 1
ATOM 941 C C . ARG A 1 119 ? -11.226 -7.245 6.634 1.00 79.50 119 ARG A C 1
ATOM 943 O O . ARG A 1 119 ? -10.991 -8.127 7.463 1.00 79.50 119 ARG A O 1
ATOM 950 N N . GLN A 1 120 ? -11.015 -7.400 5.332 1.00 78.06 120 GLN A N 1
ATOM 951 C CA . GLN A 1 120 ? -10.607 -8.659 4.718 1.00 78.06 120 GLN A CA 1
ATOM 952 C C . GLN A 1 120 ? -9.089 -8.890 4.803 1.00 78.06 120 GLN A C 1
ATOM 954 O O . GLN A 1 120 ? -8.300 -7.978 5.062 1.00 78.06 120 GLN A O 1
ATOM 959 N N . ARG A 1 121 ? -8.657 -10.147 4.633 1.00 68.56 121 ARG A N 1
ATOM 960 C CA . ARG A 1 121 ? -7.232 -10.471 4.476 1.00 68.56 121 ARG A CA 1
ATOM 961 C C . ARG A 1 121 ? -6.835 -10.177 3.034 1.00 68.56 121 ARG A C 1
ATOM 963 O O . ARG A 1 121 ? -7.224 -10.916 2.138 1.00 68.56 121 ARG A O 1
ATOM 970 N N . ILE A 1 122 ? -6.055 -9.122 2.832 1.00 74.56 122 ILE A N 1
ATOM 971 C CA . ILE A 1 122 ? -5.564 -8.759 1.503 1.00 74.56 122 ILE A CA 1
ATOM 972 C C . ILE A 1 122 ? -4.431 -9.711 1.117 1.00 74.56 122 ILE A C 1
ATOM 974 O O . ILE A 1 122 ? -3.410 -9.774 1.808 1.00 74.56 122 ILE A O 1
ATOM 978 N N . GLN A 1 123 ? -4.619 -10.442 0.019 1.00 74.56 123 GLN A N 1
ATOM 979 C CA . GLN A 1 123 ? -3.549 -11.189 -0.641 1.00 74.56 123 GLN A CA 1
ATOM 980 C C . GLN A 1 123 ? -2.776 -10.220 -1.536 1.00 74.56 123 GLN A C 1
ATOM 982 O O . GLN A 1 123 ? -3.181 -9.920 -2.657 1.00 74.56 123 GLN A O 1
ATOM 987 N N . VAL A 1 124 ? -1.688 -9.662 -1.009 1.00 81.94 124 VAL A N 1
ATOM 988 C CA . VAL A 1 124 ? -0.867 -8.676 -1.731 1.00 81.94 124 VAL A CA 1
ATOM 989 C C . VAL A 1 124 ? 0.137 -9.325 -2.678 1.00 81.94 124 VAL A C 1
ATOM 991 O O . VAL A 1 124 ? 0.778 -8.630 -3.453 1.00 81.94 124 VAL A O 1
ATOM 994 N N . GLU A 1 125 ? 0.283 -10.647 -2.637 1.00 81.69 125 GLU A N 1
ATOM 995 C CA . GLU A 1 125 ? 1.261 -11.397 -3.424 1.00 81.69 125 GLU A CA 1
ATOM 996 C C . GLU A 1 125 ? 1.053 -11.186 -4.931 1.00 81.69 125 GLU A C 1
ATOM 998 O O . GLU A 1 125 ? 2.004 -10.878 -5.648 1.00 81.69 125 GLU A O 1
ATOM 1003 N N . ALA A 1 126 ? -0.195 -11.272 -5.403 1.00 77.50 126 ALA A N 1
ATOM 1004 C CA . ALA A 1 126 ? -0.530 -11.036 -6.807 1.00 77.50 126 ALA A CA 1
ATOM 1005 C C . ALA A 1 126 ? -0.285 -9.575 -7.221 1.00 77.50 126 ALA A C 1
ATOM 1007 O O . ALA A 1 126 ? 0.275 -9.327 -8.287 1.00 77.50 126 ALA A O 1
ATOM 1008 N N . ALA A 1 127 ? -0.642 -8.622 -6.354 1.00 83.69 127 ALA A N 1
ATOM 1009 C CA . ALA A 1 127 ? -0.435 -7.195 -6.584 1.00 83.69 127 ALA A CA 1
ATOM 1010 C C . ALA A 1 127 ? 1.062 -6.851 -6.667 1.00 83.69 127 ALA A C 1
ATOM 1012 O O . ALA A 1 127 ? 1.495 -6.197 -7.610 1.00 83.69 127 ALA A O 1
ATOM 1013 N N . CYS A 1 128 ? 1.873 -7.344 -5.728 1.00 87.19 128 CYS A N 1
ATOM 1014 C CA . CYS A 1 128 ? 3.322 -7.160 -5.747 1.00 87.19 128 CYS A CA 1
ATOM 1015 C C . CYS A 1 128 ? 3.949 -7.753 -7.012 1.00 87.19 128 CYS A C 1
ATOM 1017 O O . CYS A 1 128 ? 4.726 -7.065 -7.664 1.00 87.19 128 CYS A O 1
ATOM 1019 N N . LYS A 1 129 ? 3.552 -8.970 -7.411 1.00 84.25 129 LYS A N 1
ATOM 1020 C CA . LYS A 1 129 ? 4.053 -9.623 -8.630 1.00 84.25 129 LYS A CA 1
ATOM 1021 C C . LYS A 1 129 ? 3.683 -8.851 -9.901 1.00 84.25 129 LYS A C 1
ATOM 1023 O O . LYS A 1 129 ? 4.489 -8.747 -10.819 1.00 84.25 129 LYS A O 1
ATOM 1028 N N . GLN A 1 130 ? 2.472 -8.293 -9.967 1.00 81.81 130 GLN A N 1
ATOM 1029 C CA . GLN A 1 130 ? 2.050 -7.455 -11.095 1.00 81.81 130 GLN A CA 1
ATOM 1030 C C . GLN A 1 130 ? 2.847 -6.153 -11.174 1.00 81.81 130 GLN A C 1
ATOM 1032 O O . GLN A 1 130 ? 3.241 -5.753 -12.268 1.00 81.81 130 GLN A O 1
ATOM 1037 N N . ILE A 1 131 ? 3.108 -5.507 -10.037 1.00 84.94 131 ILE A N 1
ATOM 1038 C CA . ILE A 1 131 ? 3.922 -4.288 -9.984 1.00 84.94 131 ILE A CA 1
ATOM 1039 C C . ILE A 1 131 ? 5.377 -4.610 -10.333 1.00 84.94 131 ILE A C 1
ATOM 1041 O O . ILE A 1 131 ? 5.985 -3.891 -11.113 1.00 84.94 131 ILE A O 1
ATOM 1045 N N . GLU A 1 132 ? 5.932 -5.703 -9.813 1.00 83.56 132 GLU A N 1
ATOM 1046 C CA . GLU A 1 132 ? 7.289 -6.151 -10.133 1.00 83.56 132 GLU A CA 1
ATOM 1047 C C . GLU A 1 132 ? 7.469 -6.412 -11.636 1.00 83.56 132 GLU A C 1
ATOM 1049 O O . GLU A 1 132 ? 8.455 -5.965 -12.218 1.00 83.56 132 GLU A O 1
ATOM 1054 N N . ALA A 1 133 ? 6.505 -7.088 -12.270 1.00 77.31 133 ALA A N 1
ATOM 1055 C CA . ALA A 1 133 ? 6.590 -7.465 -13.679 1.00 77.31 133 ALA A CA 1
ATOM 1056 C C . ALA A 1 133 ? 6.383 -6.296 -14.657 1.00 77.31 133 ALA A C 1
ATOM 1058 O O . ALA A 1 133 ? 6.848 -6.374 -15.792 1.00 77.31 133 ALA A O 1
ATOM 1059 N N . ASN A 1 134 ? 5.657 -5.247 -14.256 1.00 76.19 134 ASN A N 1
ATOM 1060 C CA . ASN A 1 134 ? 5.193 -4.211 -15.185 1.00 76.19 134 ASN A CA 1
ATOM 1061 C C . ASN A 1 134 ? 5.668 -2.788 -14.845 1.00 76.19 134 ASN A C 1
ATOM 1063 O O . ASN A 1 134 ? 5.647 -1.936 -15.730 1.00 76.19 134 ASN A O 1
ATOM 1067 N N . ALA A 1 135 ? 6.085 -2.507 -13.605 1.00 75.00 135 ALA A N 1
ATOM 1068 C CA . ALA A 1 135 ? 6.482 -1.165 -13.182 1.00 75.00 135 ALA A CA 1
ATOM 1069 C C . ALA A 1 135 ? 8.001 -0.948 -13.252 1.00 75.00 135 ALA A C 1
ATOM 1071 O O . ALA A 1 135 ? 8.812 -1.814 -12.904 1.00 75.00 135 ALA A O 1
ATOM 1072 N N . LEU A 1 136 ? 8.399 0.268 -13.631 1.00 73.44 136 LEU A N 1
ATOM 1073 C CA . LEU A 1 136 ? 9.800 0.685 -13.638 1.00 73.44 136 LEU A CA 1
ATOM 1074 C C . LEU A 1 136 ? 10.416 0.607 -12.225 1.00 73.44 136 LEU A C 1
ATOM 1076 O O . LEU A 1 136 ? 9.715 0.778 -11.221 1.00 73.44 136 LEU A O 1
ATOM 1080 N N . PRO A 1 137 ? 11.741 0.390 -12.101 1.00 72.12 137 PRO A N 1
ATOM 1081 C CA . PRO A 1 137 ? 12.422 0.418 -10.807 1.00 72.12 137 PRO A CA 1
ATOM 1082 C C . PRO A 1 137 ? 12.147 1.699 -10.007 1.00 72.12 137 PRO A C 1
ATOM 1084 O O . PRO A 1 137 ? 11.923 1.621 -8.801 1.00 72.12 137 PRO A O 1
ATOM 1087 N N . THR A 1 138 ? 12.114 2.857 -10.667 1.00 70.69 138 THR A N 1
ATOM 1088 C CA . THR A 1 138 ? 11.821 4.164 -10.057 1.00 70.69 138 THR A CA 1
ATOM 1089 C C . THR A 1 138 ? 10.401 4.240 -9.496 1.00 70.69 138 THR A C 1
ATO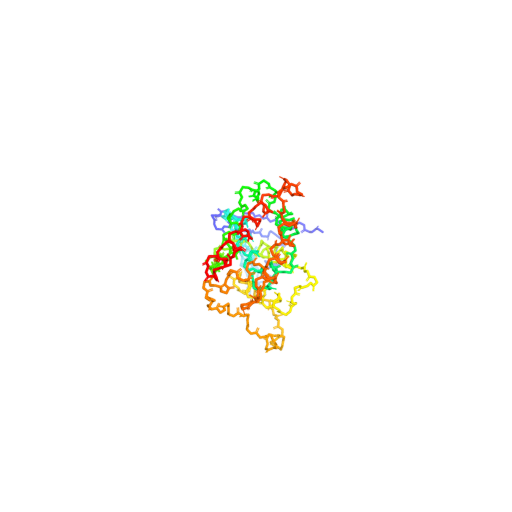M 1091 O O . THR A 1 138 ? 10.213 4.698 -8.372 1.00 70.69 138 THR A O 1
ATOM 1094 N N . THR A 1 139 ? 9.410 3.723 -10.226 1.00 78.62 139 THR A N 1
ATOM 1095 C CA . THR A 1 139 ? 8.010 3.652 -9.778 1.00 78.62 139 THR A CA 1
ATOM 1096 C C . THR A 1 139 ? 7.873 2.788 -8.524 1.00 78.62 139 THR A C 1
ATOM 1098 O O . THR A 1 139 ? 7.143 3.146 -7.600 1.00 78.62 139 THR A O 1
ATOM 1101 N N . ARG A 1 140 ? 8.619 1.677 -8.446 1.00 83.81 140 ARG A N 1
ATOM 1102 C CA . ARG A 1 140 ? 8.648 0.796 -7.264 1.00 83.81 140 ARG A CA 1
ATOM 1103 C C . ARG A 1 140 ? 9.231 1.487 -6.028 1.00 83.81 140 ARG A C 1
ATOM 1105 O O . ARG A 1 140 ? 8.678 1.340 -4.942 1.00 83.81 140 ARG A O 1
ATOM 1112 N N . ASP A 1 141 ? 10.303 2.262 -6.196 1.00 80.88 141 ASP A N 1
ATOM 1113 C CA . ASP A 1 141 ? 10.887 3.071 -5.113 1.00 80.88 141 ASP A CA 1
ATOM 1114 C C . ASP A 1 141 ? 9.931 4.119 -4.594 1.00 80.88 141 ASP A C 1
ATOM 1116 O O . ASP A 1 141 ? 9.705 4.247 -3.390 1.00 80.88 141 ASP A O 1
ATOM 1120 N N . TRP A 1 142 ? 9.362 4.863 -5.531 1.00 83.69 142 TRP A N 1
ATOM 1121 C CA . TRP A 1 142 ? 8.431 5.913 -5.206 1.00 83.69 142 TRP A CA 1
ATOM 1122 C C . TRP A 1 142 ? 7.218 5.338 -4.470 1.00 83.69 142 TRP A C 1
ATOM 1124 O O . TRP A 1 142 ? 6.848 5.843 -3.416 1.00 83.69 142 TRP A O 1
ATOM 1134 N N . LEU A 1 143 ? 6.668 4.211 -4.931 1.00 88.88 143 LEU A N 1
ATOM 1135 C CA . LEU A 1 143 ? 5.581 3.516 -4.245 1.00 88.88 143 LEU A CA 1
ATOM 1136 C C . LEU A 1 143 ? 5.950 3.142 -2.799 1.00 88.88 143 LEU A C 1
ATOM 1138 O O . LEU A 1 143 ? 5.160 3.377 -1.884 1.00 88.88 143 LEU A O 1
ATOM 1142 N N . LEU A 1 144 ? 7.149 2.598 -2.571 1.00 90.50 144 LEU A N 1
ATOM 1143 C CA . LEU A 1 144 ? 7.630 2.252 -1.229 1.00 90.50 144 LEU A CA 1
ATOM 1144 C C . LEU A 1 144 ? 7.760 3.477 -0.320 1.00 90.50 144 LEU A C 1
ATOM 1146 O O . LEU A 1 144 ? 7.321 3.426 0.830 1.00 90.50 144 LEU A O 1
ATOM 1150 N N . GLN A 1 145 ? 8.298 4.587 -0.828 1.00 88.62 145 GLN A N 1
ATOM 1151 C CA . GLN A 1 145 ? 8.392 5.844 -0.080 1.00 88.62 145 GLN A CA 1
ATOM 1152 C C . GLN A 1 145 ? 7.004 6.353 0.335 1.00 88.62 145 GLN A C 1
ATOM 1154 O O . GLN A 1 145 ? 6.804 6.808 1.462 1.00 88.62 145 GLN A O 1
ATOM 1159 N N . GLN A 1 146 ? 6.019 6.215 -0.548 1.00 90.06 146 GLN A N 1
ATOM 1160 C CA . GLN A 1 146 ? 4.649 6.668 -0.310 1.00 90.06 146 GLN A CA 1
ATOM 1161 C C . GLN A 1 146 ? 3.915 5.761 0.688 1.00 90.06 146 GLN A C 1
ATOM 1163 O O . GLN A 1 146 ? 3.154 6.243 1.527 1.00 90.06 146 GLN A O 1
ATOM 1168 N N . LEU A 1 147 ? 4.182 4.451 0.667 1.00 92.81 147 LEU A N 1
ATOM 1169 C CA . LEU A 1 147 ? 3.704 3.506 1.686 1.00 92.81 147 LEU A CA 1
ATOM 1170 C C . LEU A 1 147 ? 4.359 3.750 3.057 1.00 92.81 147 LEU A C 1
ATOM 1172 O O . LEU A 1 147 ? 3.708 3.617 4.101 1.00 92.81 147 LEU A O 1
ATOM 1176 N N . ALA A 1 148 ? 5.636 4.138 3.072 1.00 91.19 148 ALA A N 1
ATOM 1177 C CA . ALA A 1 148 ? 6.335 4.514 4.295 1.00 91.19 148 ALA A CA 1
ATOM 1178 C C . ALA A 1 148 ? 5.714 5.770 4.926 1.00 91.19 148 ALA A C 1
ATOM 1180 O O . ALA A 1 148 ? 5.408 5.751 6.119 1.00 91.19 148 ALA A O 1
ATOM 1181 N N . GLY A 1 149 ? 5.438 6.802 4.118 1.00 89.25 149 GLY A N 1
ATOM 1182 C CA . GLY A 1 149 ? 4.749 8.021 4.556 1.00 89.25 149 GLY A CA 1
ATOM 1183 C C . GLY A 1 149 ? 3.317 7.764 5.035 1.00 89.25 149 GLY A C 1
ATOM 1184 O O . GLY A 1 149 ? 2.906 8.270 6.078 1.00 89.25 149 GLY A O 1
ATOM 1185 N N . LEU A 1 150 ? 2.571 6.890 4.348 1.00 92.56 150 LEU A N 1
ATOM 1186 C CA . LEU A 1 150 ? 1.213 6.507 4.750 1.00 92.56 150 LEU A CA 1
ATOM 1187 C C . LEU A 1 150 ? 1.165 5.950 6.182 1.00 92.56 150 LEU A C 1
ATOM 1189 O O . LEU A 1 150 ? 0.253 6.269 6.946 1.00 92.56 150 LEU A O 1
ATOM 1193 N N . SER A 1 151 ? 2.159 5.143 6.555 1.00 91.81 151 SER A N 1
ATOM 1194 C CA . SER A 1 151 ? 2.244 4.485 7.866 1.00 91.81 151 SER A CA 1
ATOM 1195 C C . SER A 1 151 ? 3.023 5.272 8.927 1.00 91.81 151 SER A C 1
ATOM 1197 O O . SER A 1 151 ? 3.193 4.781 10.045 1.00 91.81 151 SER A O 1
ATOM 1199 N N . ASP A 1 152 ? 3.494 6.480 8.607 1.00 90.75 152 ASP A N 1
ATOM 1200 C CA . ASP A 1 152 ? 4.338 7.281 9.492 1.00 90.75 152 ASP A CA 1
ATOM 1201 C C . ASP A 1 152 ? 3.515 7.985 10.576 1.00 90.75 152 ASP A C 1
ATOM 1203 O O . ASP A 1 152 ? 2.840 8.986 10.329 1.00 90.75 152 ASP A O 1
ATOM 1207 N N . HIS A 1 153 ? 3.479 7.413 11.777 1.00 89.25 153 HIS A N 1
ATOM 1208 C CA . HIS A 1 153 ? 2.693 7.949 12.883 1.00 89.25 153 HIS A CA 1
ATOM 1209 C C . HIS A 1 153 ? 3.323 7.568 14.233 1.00 89.25 153 HIS A C 1
ATOM 1211 O O . HIS A 1 153 ? 3.734 6.415 14.394 1.00 89.25 153 HIS A O 1
ATOM 1217 N N . PRO A 1 154 ? 3.362 8.475 15.230 1.00 84.81 154 PRO A N 1
ATOM 1218 C CA . PRO A 1 154 ? 4.039 8.230 16.509 1.00 84.81 154 PRO A CA 1
ATOM 1219 C C . PRO A 1 154 ? 3.470 7.037 17.286 1.00 84.81 154 PRO A C 1
ATOM 1221 O O . PRO A 1 154 ? 4.217 6.289 17.904 1.00 84.81 154 PRO A O 1
ATOM 1224 N N . GLY A 1 155 ? 2.156 6.810 17.223 1.00 82.69 155 GLY A N 1
ATOM 1225 C CA . GLY A 1 155 ? 1.534 5.667 17.902 1.00 82.69 155 GLY A CA 1
ATOM 1226 C C . GLY A 1 155 ? 1.697 4.316 17.185 1.00 82.69 155 GLY A C 1
ATOM 1227 O O . GLY A 1 155 ? 1.254 3.295 17.707 1.00 82.69 155 GLY A O 1
ATOM 1228 N N . VAL A 1 156 ? 2.258 4.285 15.970 1.00 88.06 156 VAL A N 1
ATOM 1229 C CA . VAL A 1 156 ? 2.495 3.034 15.237 1.00 88.06 156 VAL A CA 1
ATOM 1230 C C . VAL A 1 156 ? 3.812 2.429 15.709 1.00 88.06 156 VAL A C 1
ATOM 1232 O O . VAL A 1 156 ? 4.841 3.098 15.773 1.00 88.06 156 VAL A O 1
ATOM 1235 N N . GLN A 1 157 ? 3.797 1.131 16.007 1.00 84.38 157 GLN A N 1
ATOM 1236 C CA . GLN A 1 157 ? 5.000 0.426 16.432 1.00 84.38 157 GLN A CA 1
ATOM 1237 C C . GLN A 1 157 ? 6.017 0.355 15.288 1.00 84.38 157 GLN A C 1
ATOM 1239 O O . GLN A 1 157 ? 5.804 -0.318 14.274 1.00 84.38 157 GLN A O 1
ATOM 1244 N N . GLN A 1 158 ? 7.147 1.031 15.484 1.00 85.88 158 GLN A N 1
ATOM 1245 C CA . GLN A 1 158 ? 8.168 1.217 14.454 1.00 85.88 158 GLN A CA 1
ATOM 1246 C C . GLN A 1 158 ? 8.787 -0.104 13.984 1.00 85.88 158 GLN A C 1
ATOM 1248 O O . GLN A 1 158 ? 9.036 -0.269 12.792 1.00 85.88 158 GLN A O 1
ATOM 1253 N N . ASN A 1 159 ? 8.944 -1.080 14.880 1.00 84.75 159 ASN A N 1
ATOM 1254 C CA . ASN A 1 159 ? 9.497 -2.393 14.536 1.00 84.75 159 ASN A CA 1
ATOM 1255 C C . ASN A 1 159 ? 8.594 -3.148 13.546 1.00 84.75 159 ASN A C 1
ATOM 1257 O O . ASN A 1 159 ? 9.074 -3.652 12.532 1.00 84.75 159 ASN A O 1
ATOM 1261 N N . TYR A 1 160 ? 7.273 -3.158 13.778 1.00 84.88 160 TYR A N 1
ATOM 1262 C CA . TYR A 1 160 ? 6.323 -3.759 12.835 1.00 84.88 160 TYR A CA 1
ATOM 1263 C C . TYR A 1 160 ? 6.253 -2.977 11.527 1.00 84.88 160 TYR A C 1
ATOM 1265 O O . TYR A 1 160 ? 6.190 -3.584 10.462 1.00 84.88 160 TYR A O 1
ATOM 1273 N N . ARG A 1 161 ? 6.305 -1.640 11.582 1.00 90.75 161 ARG A N 1
ATOM 1274 C CA . ARG A 1 161 ? 6.329 -0.798 10.379 1.00 90.75 161 ARG A CA 1
ATOM 1275 C C . ARG A 1 161 ? 7.517 -1.151 9.482 1.00 90.75 161 ARG A C 1
ATOM 1277 O O . ARG A 1 161 ? 7.314 -1.465 8.311 1.00 90.75 161 ARG A O 1
ATOM 1284 N N . LYS A 1 162 ? 8.730 -1.165 10.043 1.00 89.75 162 LYS A N 1
ATOM 1285 C CA . LYS A 1 162 ? 9.963 -1.529 9.329 1.00 89.75 162 LYS A CA 1
ATOM 1286 C C . LYS A 1 162 ? 9.870 -2.931 8.722 1.00 89.75 162 LYS A C 1
ATOM 1288 O O . LYS A 1 162 ? 10.125 -3.094 7.533 1.00 89.75 162 LYS A O 1
ATOM 1293 N N . ALA A 1 163 ? 9.455 -3.926 9.508 1.00 87.12 163 ALA A N 1
ATOM 1294 C CA . ALA A 1 163 ? 9.357 -5.313 9.049 1.00 87.12 163 ALA A CA 1
ATOM 1295 C C . ALA A 1 163 ? 8.363 -5.485 7.885 1.00 87.12 163 ALA A C 1
ATOM 1297 O O . ALA A 1 163 ? 8.632 -6.213 6.932 1.00 87.12 163 ALA A O 1
ATOM 1298 N N . VAL A 1 164 ? 7.223 -4.793 7.937 1.00 89.62 164 VAL A N 1
ATOM 1299 C CA . VAL A 1 164 ? 6.191 -4.869 6.894 1.00 89.62 164 VAL A CA 1
ATOM 1300 C C . VAL A 1 164 ? 6.634 -4.161 5.619 1.00 89.62 164 VAL A C 1
ATOM 1302 O O . VAL A 1 164 ? 6.449 -4.703 4.533 1.00 89.62 164 VAL A O 1
ATOM 1305 N N . LEU A 1 165 ? 7.242 -2.978 5.733 1.00 91.44 165 LEU A N 1
ATOM 1306 C CA . LEU A 1 165 ? 7.783 -2.265 4.575 1.00 91.44 165 LEU A CA 1
ATOM 1307 C C . LEU A 1 165 ? 8.913 -3.060 3.912 1.00 91.44 165 LEU A C 1
ATOM 1309 O O . LEU A 1 165 ? 8.939 -3.138 2.688 1.00 91.44 165 LEU A O 1
ATOM 1313 N N . LYS A 1 166 ? 9.771 -3.726 4.702 1.00 88.06 166 LYS A N 1
ATOM 1314 C CA . LYS A 1 166 ? 10.782 -4.664 4.190 1.00 88.06 166 LYS A CA 1
ATOM 1315 C C . LYS A 1 166 ? 10.134 -5.785 3.385 1.00 88.06 166 LYS A C 1
ATOM 1317 O O . LYS A 1 166 ? 10.487 -5.999 2.236 1.00 88.06 166 LYS A O 1
ATOM 1322 N N . GLN A 1 167 ? 9.123 -6.439 3.958 1.00 88.56 167 GLN A N 1
ATOM 1323 C CA . GLN A 1 167 ? 8.410 -7.524 3.287 1.00 88.56 167 GLN A CA 1
ATOM 1324 C C . GLN A 1 167 ? 7.799 -7.077 1.950 1.00 88.56 167 GLN A C 1
ATOM 1326 O O . GLN A 1 167 ? 7.823 -7.832 0.980 1.00 88.56 167 GLN A O 1
ATOM 1331 N N . VAL A 1 168 ? 7.220 -5.874 1.892 1.00 90.56 168 VAL A N 1
ATOM 1332 C CA . VAL A 1 168 ? 6.674 -5.324 0.644 1.00 90.56 168 VAL A CA 1
ATOM 1333 C C . VAL A 1 168 ? 7.797 -5.012 -0.343 1.00 90.56 168 VAL A C 1
ATOM 1335 O O . VAL A 1 168 ? 7.661 -5.350 -1.512 1.00 90.56 168 VAL A O 1
ATOM 1338 N N . ALA A 1 169 ? 8.909 -4.431 0.108 1.00 89.62 169 ALA A N 1
ATOM 1339 C CA . ALA A 1 169 ? 10.055 -4.137 -0.746 1.00 89.62 169 ALA A CA 1
ATOM 1340 C C . ALA A 1 169 ? 10.656 -5.406 -1.362 1.00 89.62 169 ALA A C 1
ATOM 1342 O O . ALA A 1 169 ? 10.778 -5.482 -2.585 1.00 89.62 169 ALA A O 1
ATOM 1343 N N . ASP A 1 170 ? 10.903 -6.437 -0.552 1.00 87.56 170 ASP A N 1
ATOM 1344 C CA . ASP A 1 170 ? 11.437 -7.720 -1.015 1.00 87.56 170 ASP A CA 1
ATOM 1345 C C . ASP A 1 170 ? 10.531 -8.327 -2.103 1.00 87.56 170 ASP A C 1
ATOM 1347 O O . ASP A 1 170 ? 11.005 -8.796 -3.134 1.00 87.56 170 ASP A O 1
ATOM 1351 N N . ARG A 1 171 ? 9.206 -8.231 -1.925 1.00 85.31 171 ARG A N 1
ATOM 1352 C CA . ARG A 1 171 ? 8.198 -8.707 -2.892 1.00 85.31 171 ARG A CA 1
ATOM 1353 C C . ARG A 1 171 ? 8.053 -7.841 -4.141 1.00 85.31 171 ARG A C 1
ATOM 1355 O O . ARG A 1 171 ? 7.474 -8.297 -5.117 1.00 85.31 171 ARG A O 1
ATOM 1362 N N . LEU A 1 172 ? 8.519 -6.598 -4.106 1.00 85.94 172 LEU A N 1
ATOM 1363 C CA . LEU A 1 172 ? 8.609 -5.727 -5.278 1.00 85.94 172 LEU A CA 1
ATOM 1364 C C . LEU A 1 172 ? 9.953 -5.900 -6.007 1.00 85.94 172 LEU A C 1
ATOM 1366 O O . LEU A 1 172 ? 10.263 -5.116 -6.907 1.00 85.94 172 LEU A O 1
ATOM 1370 N N . GLY A 1 173 ? 10.773 -6.882 -5.616 1.00 80.25 173 GLY A N 1
ATOM 1371 C CA . GLY A 1 173 ? 12.107 -7.104 -6.173 1.00 80.25 173 GLY A CA 1
ATOM 1372 C C . GLY A 1 173 ? 13.130 -6.064 -5.701 1.00 80.25 173 GLY A C 1
ATOM 1373 O O . GLY A 1 173 ? 14.119 -5.810 -6.387 1.00 80.25 173 GLY A O 1
ATOM 1374 N N . ARG A 1 174 ? 12.875 -5.414 -4.558 1.00 70.38 174 ARG A N 1
ATOM 1375 C CA . ARG A 1 174 ? 13.760 -4.451 -3.891 1.00 70.38 174 ARG A CA 1
ATOM 1376 C C . ARG A 1 174 ? 14.278 -5.081 -2.605 1.00 70.38 174 ARG A C 1
ATOM 1378 O O . ARG A 1 174 ? 13.656 -4.941 -1.560 1.00 70.38 174 ARG A O 1
ATOM 1385 N N . GLY A 1 175 ? 15.422 -5.755 -2.671 1.00 50.84 175 GLY A N 1
ATOM 1386 C CA . GLY A 1 175 ? 16.115 -6.178 -1.457 1.00 50.84 175 GLY A CA 1
ATOM 1387 C C . GLY A 1 175 ? 16.572 -4.941 -0.688 1.00 50.84 175 GLY A C 1
ATOM 1388 O O . GLY A 1 175 ? 17.539 -4.301 -1.090 1.00 50.84 175 GLY A O 1
ATOM 1389 N N . ILE A 1 176 ? 15.870 -4.570 0.385 1.00 48.12 176 ILE A N 1
ATOM 1390 C CA . ILE A 1 176 ? 16.378 -3.577 1.338 1.00 48.12 176 ILE A CA 1
ATOM 1391 C C . ILE A 1 176 ? 17.303 -4.345 2.289 1.00 48.12 176 ILE A C 1
ATOM 1393 O O . ILE A 1 176 ? 16.804 -5.173 3.062 1.00 48.12 176 ILE A O 1
ATOM 1397 N N . PRO A 1 177 ? 18.629 -4.106 2.285 1.00 41.38 177 PRO A N 1
ATOM 1398 C CA . PRO A 1 177 ? 19.514 -4.734 3.250 1.00 41.38 177 PRO A CA 1
ATOM 1399 C C . PRO A 1 177 ? 19.209 -4.122 4.619 1.00 41.38 177 PRO A C 1
ATOM 1401 O O . PRO A 1 177 ? 19.572 -2.985 4.903 1.00 41.38 177 PRO A O 1
ATOM 1404 N N . ILE A 1 178 ? 18.489 -4.861 5.460 1.00 46.19 178 ILE A N 1
ATOM 1405 C CA . ILE A 1 178 ? 18.355 -4.548 6.884 1.00 46.19 178 ILE A CA 1
ATOM 1406 C C . ILE A 1 178 ? 19.267 -5.528 7.617 1.00 46.19 178 ILE A C 1
ATOM 1408 O O . ILE A 1 178 ? 19.106 -6.732 7.378 1.00 46.19 178 ILE A O 1
ATOM 1412 N N . PRO A 1 179 ? 20.182 -5.063 8.490 1.00 47.38 179 PRO A N 1
ATOM 1413 C CA . PRO A 1 179 ? 20.983 -5.944 9.332 1.00 47.38 179 PRO A CA 1
ATOM 1414 C C . PRO A 1 179 ? 20.072 -6.979 10.000 1.00 47.38 179 PRO A C 1
ATOM 1416 O O . PRO A 1 179 ? 19.062 -6.623 10.617 1.00 47.38 179 PRO A O 1
ATOM 1419 N N . GLU A 1 180 ? 20.382 -8.268 9.833 1.00 50.47 180 GLU A N 1
ATOM 1420 C CA . GLU A 1 180 ? 19.530 -9.381 10.287 1.00 50.47 180 GLU A CA 1
ATOM 1421 C C . GLU A 1 180 ? 19.141 -9.271 11.771 1.00 50.47 180 GLU A C 1
ATOM 1423 O O . GLU A 1 180 ? 18.074 -9.727 12.185 1.00 50.47 180 GLU A O 1
ATOM 1428 N N . GLU A 1 181 ? 19.973 -8.594 12.556 1.00 49.19 181 GLU A N 1
ATOM 1429 C CA . GLU A 1 181 ? 19.817 -8.336 13.982 1.00 49.19 181 GLU A CA 1
ATOM 1430 C C . GLU A 1 181 ? 18.556 -7.533 14.357 1.00 49.19 181 GLU A C 1
ATOM 1432 O O . GLU A 1 181 ? 17.939 -7.828 15.382 1.00 49.19 181 GLU A O 1
ATOM 1437 N N . GLU A 1 182 ? 18.095 -6.585 13.524 1.00 51.72 182 GLU A N 1
ATOM 1438 C CA . GLU A 1 182 ? 16.815 -5.878 13.752 1.00 51.72 182 GLU A CA 1
ATOM 1439 C C . GLU A 1 182 ? 15.606 -6.776 13.440 1.00 51.72 182 GLU A C 1
ATOM 1441 O O . GLU A 1 182 ? 14.547 -6.644 14.056 1.00 51.72 182 GLU A O 1
ATOM 1446 N N . THR A 1 183 ? 15.761 -7.723 12.507 1.00 45.94 183 THR A N 1
ATOM 1447 C CA . THR A 1 183 ? 14.672 -8.613 12.068 1.00 45.94 183 THR A CA 1
ATOM 1448 C C . THR A 1 183 ? 14.460 -9.761 13.061 1.00 45.94 183 THR A C 1
ATOM 1450 O O . THR A 1 183 ? 13.324 -10.151 13.311 1.00 45.94 183 THR A O 1
ATOM 1453 N N . ARG A 1 184 ? 15.536 -10.263 13.690 1.00 55.50 184 ARG A N 1
ATOM 1454 C CA . ARG A 1 184 ? 15.478 -11.323 14.717 1.00 55.50 184 ARG A CA 1
ATOM 1455 C C . ARG A 1 184 ? 14.832 -10.866 16.032 1.00 55.50 184 ARG A C 1
ATOM 1457 O O . ARG A 1 184 ? 14.279 -11.693 16.749 1.00 55.50 184 ARG A O 1
ATOM 1464 N N . LYS A 1 185 ? 14.875 -9.563 16.344 1.00 49.00 185 LYS A N 1
ATOM 1465 C CA . LYS A 1 185 ? 14.256 -8.974 17.551 1.00 49.00 185 LYS A CA 1
ATOM 1466 C C . LYS A 1 185 ? 12.775 -8.623 17.374 1.00 49.00 185 LYS A C 1
ATOM 1468 O O . LYS A 1 185 ? 12.084 -8.386 18.363 1.00 49.00 185 LYS A O 1
ATOM 1473 N N . ALA A 1 186 ? 12.279 -8.564 16.139 1.00 46.19 186 ALA A N 1
ATOM 1474 C CA . ALA A 1 186 ? 10.877 -8.284 15.872 1.00 46.19 186 ALA A CA 1
ATOM 1475 C C . ALA A 1 186 ? 10.059 -9.586 15.99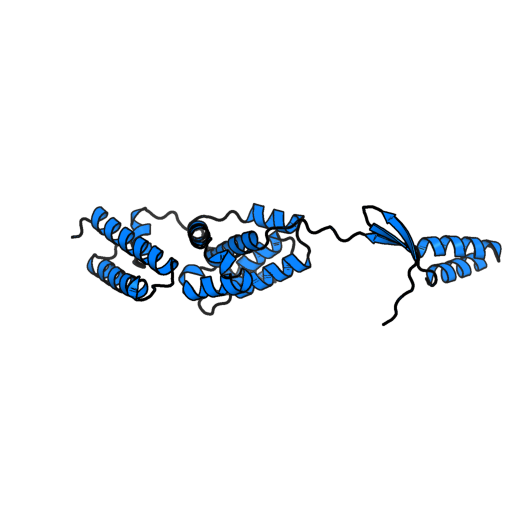0 1.00 46.19 186 ALA A C 1
ATOM 1477 O O . ALA A 1 186 ? 10.303 -10.523 15.228 1.00 46.19 186 ALA A O 1
ATOM 1478 N N . PRO A 1 187 ? 9.077 -9.682 16.907 1.00 50.72 187 PRO A N 1
ATOM 1479 C CA . PRO A 1 187 ? 8.174 -10.826 16.926 1.00 50.72 187 PRO A CA 1
ATOM 1480 C C . PRO A 1 187 ? 7.428 -10.924 15.582 1.00 50.72 187 PRO A C 1
ATOM 1482 O O . PRO A 1 187 ? 7.142 -9.892 14.961 1.00 50.72 187 PRO A O 1
ATOM 1485 N N . PRO A 1 188 ? 7.102 -12.142 15.107 1.00 47.97 188 PRO A N 1
ATOM 1486 C CA . PRO A 1 188 ? 6.345 -12.314 13.874 1.00 47.97 188 PRO A CA 1
ATOM 1487 C C . PRO A 1 188 ? 5.056 -11.481 13.944 1.00 47.97 188 PRO A C 1
ATOM 1489 O O . PRO A 1 188 ? 4.424 -11.437 15.005 1.00 47.97 188 PRO A O 1
ATOM 1492 N N . PRO A 1 189 ? 4.648 -10.813 12.844 1.00 46.53 189 PRO A N 1
ATOM 1493 C CA . PRO A 1 189 ? 3.455 -9.979 12.851 1.00 46.53 189 PRO A CA 1
ATOM 1494 C C . PRO A 1 189 ? 2.280 -10.810 13.376 1.00 46.53 189 PRO A C 1
ATOM 1496 O O . PRO A 1 189 ? 2.111 -11.954 12.934 1.00 46.53 189 PRO A O 1
ATOM 1499 N N . PRO A 1 190 ? 1.475 -10.277 14.313 1.00 41.03 190 PRO A N 1
ATOM 1500 C CA . PRO A 1 190 ? 0.474 -11.067 15.008 1.00 41.03 190 PRO A CA 1
ATOM 1501 C C . PRO A 1 190 ? -0.446 -11.746 13.992 1.00 41.03 190 PRO A C 1
ATOM 1503 O O . PRO A 1 190 ? -1.118 -11.095 13.183 1.00 41.03 190 PRO A O 1
ATOM 1506 N N . ARG A 1 191 ? -0.479 -13.082 14.019 1.00 43.25 191 ARG A N 1
ATOM 1507 C CA . ARG A 1 191 ? -1.533 -13.848 13.352 1.00 43.25 191 ARG A CA 1
ATOM 1508 C C . ARG A 1 191 ? -2.831 -13.445 14.054 1.00 43.25 191 ARG A C 1
ATOM 1510 O O . ARG A 1 191 ? -2.975 -13.729 15.236 1.00 43.25 191 ARG A O 1
ATOM 1517 N N . LYS A 1 192 ? -3.744 -12.729 13.376 1.00 45.00 192 LYS A N 1
ATOM 1518 C CA . LYS A 1 192 ? -5.066 -12.391 13.948 1.00 45.00 192 LYS A CA 1
ATOM 1519 C C . LYS A 1 192 ? -5.696 -13.703 14.455 1.00 45.00 192 LYS A C 1
ATOM 1521 O O . LYS A 1 192 ? -5.923 -14.569 13.603 1.00 45.00 192 LYS A O 1
ATOM 1526 N N . PRO A 1 193 ? -5.949 -13.886 15.764 1.00 45.03 193 PRO A N 1
ATOM 1527 C CA . PRO A 1 193 ? -6.578 -15.113 16.234 1.00 45.03 193 PRO A CA 1
ATOM 1528 C C . PRO A 1 193 ? -8.033 -15.149 15.750 1.00 45.03 193 PRO A C 1
ATOM 1530 O O . PRO A 1 193 ? -8.633 -14.106 15.468 1.00 45.03 193 PRO A O 1
ATOM 1533 N N . ALA A 1 194 ? -8.570 -16.353 15.569 1.00 45.06 194 ALA A N 1
ATOM 1534 C CA . ALA A 1 194 ? -9.964 -16.550 15.200 1.00 45.06 194 ALA A CA 1
ATOM 1535 C C . ALA A 1 194 ? -10.838 -16.139 16.395 1.00 45.06 194 ALA A C 1
ATOM 1537 O O . ALA A 1 194 ? -10.850 -16.821 17.413 1.00 45.06 194 ALA A O 1
ATOM 1538 N N . TYR A 1 195 ? -11.497 -14.985 16.305 1.00 53.97 195 TYR A N 1
ATOM 1539 C CA . TYR A 1 195 ? -12.390 -14.494 17.356 1.00 53.97 195 TYR A CA 1
ATOM 1540 C C . TYR A 1 195 ? -13.767 -15.129 17.232 1.00 53.97 195 TYR A C 1
ATOM 1542 O O . TYR A 1 195 ? -14.253 -15.340 16.117 1.00 53.97 195 TYR A O 1
ATOM 1550 N N . SER A 1 196 ? -14.426 -15.356 18.370 1.00 73.44 196 SER A N 1
ATOM 1551 C CA . SER A 1 196 ? -15.841 -15.711 18.368 1.00 73.44 196 SER A CA 1
ATOM 1552 C C . SER A 1 196 ? -16.675 -14.554 17.789 1.00 73.44 196 SER A C 1
ATOM 1554 O O . SER A 1 196 ? -16.262 -13.382 17.780 1.00 73.44 196 SER A O 1
ATOM 1556 N N . ARG A 1 197 ? -17.879 -14.867 17.292 1.00 73.38 197 ARG A N 1
ATOM 1557 C CA . ARG A 1 197 ? -18.814 -13.855 16.771 1.00 73.38 197 ARG A CA 1
ATOM 1558 C C . ARG A 1 197 ? -19.126 -12.790 17.831 1.00 73.38 197 ARG A C 1
ATOM 1560 O O . ARG A 1 197 ? -19.256 -11.622 17.483 1.00 73.38 197 ARG A O 1
ATOM 1567 N N . THR A 1 198 ? -19.157 -13.178 19.105 1.00 83.06 198 THR A N 1
ATOM 1568 C CA . THR A 1 198 ? -19.411 -12.299 20.253 1.00 83.06 198 THR A CA 1
ATOM 1569 C C . THR A 1 198 ? -18.208 -11.411 20.581 1.00 83.06 198 THR A C 1
ATOM 1571 O O . THR A 1 198 ? -18.374 -10.206 20.757 1.00 83.06 198 THR A O 1
ATOM 1574 N N . ASP A 1 199 ? -16.982 -11.944 20.567 1.00 82.81 199 ASP A N 1
ATOM 1575 C CA . ASP A 1 199 ? -15.759 -11.159 20.832 1.00 82.81 199 ASP A CA 1
ATOM 1576 C C . ASP A 1 199 ? -15.550 -10.072 19.773 1.00 82.81 199 ASP A C 1
ATOM 1578 O O . ASP A 1 199 ? -15.038 -8.984 20.045 1.00 82.81 199 ASP A O 1
ATOM 1582 N N . SER A 1 200 ? -15.976 -10.367 18.543 1.00 76.69 200 SER A N 1
ATOM 1583 C CA . SER A 1 200 ? -15.947 -9.416 17.435 1.00 76.69 200 SER A CA 1
ATOM 1584 C C . SER A 1 200 ? -16.887 -8.227 17.672 1.00 76.69 200 SER A C 1
ATOM 1586 O O . SER A 1 200 ? -16.557 -7.116 17.261 1.00 76.69 200 SER A O 1
ATOM 1588 N N . LEU A 1 201 ? -18.022 -8.429 18.359 1.00 87.19 201 LEU A N 1
ATOM 1589 C CA . LEU A 1 201 ? -18.958 -7.359 18.727 1.00 87.19 201 LEU A CA 1
ATOM 1590 C C . LEU A 1 201 ? -18.382 -6.475 19.839 1.00 87.19 201 LEU A C 1
ATOM 1592 O O . LEU A 1 201 ? -18.363 -5.256 19.684 1.00 87.19 201 LEU A O 1
ATOM 1596 N N . TYR A 1 202 ? -17.830 -7.078 20.899 1.00 88.00 202 TYR A N 1
ATOM 1597 C CA . TYR A 1 202 ? -17.165 -6.339 21.984 1.00 88.00 202 TYR A CA 1
ATOM 1598 C C . TYR A 1 202 ? -16.058 -5.443 21.443 1.00 88.00 202 TYR A C 1
ATOM 1600 O O . TYR A 1 202 ? -15.981 -4.252 21.734 1.00 88.00 202 TYR A O 1
ATOM 1608 N N . ARG A 1 203 ? -15.250 -5.993 20.543 1.00 82.94 203 ARG A N 1
ATOM 1609 C CA . ARG A 1 203 ? -14.136 -5.274 19.947 1.00 82.94 203 ARG A CA 1
ATOM 1610 C C . ARG A 1 203 ? -14.561 -4.126 19.027 1.00 82.94 203 ARG A C 1
ATOM 1612 O O . ARG A 1 203 ? -13.847 -3.128 18.966 1.00 82.94 203 ARG A O 1
ATOM 1619 N N . LYS A 1 204 ? -15.691 -4.239 18.315 1.00 84.81 204 LYS A N 1
ATOM 1620 C CA . LYS A 1 204 ? -16.252 -3.123 17.524 1.00 84.81 204 LYS A CA 1
ATOM 1621 C C . LYS A 1 204 ? -16.643 -1.932 18.405 1.00 84.81 204 LYS A C 1
ATOM 1623 O O . LYS A 1 204 ? -16.607 -0.804 17.928 1.00 84.81 204 LYS A O 1
ATOM 1628 N N . LEU A 1 205 ? -16.969 -2.188 19.671 1.00 89.31 205 LEU A N 1
ATOM 1629 C CA . LEU A 1 205 ? -17.263 -1.175 20.685 1.00 89.31 205 LEU A CA 1
ATOM 1630 C C . LEU A 1 205 ? -16.026 -0.763 21.497 1.00 89.31 205 LEU A C 1
ATOM 1632 O O . LEU A 1 205 ? -16.157 -0.022 22.464 1.00 89.31 205 LEU A O 1
ATOM 1636 N N . GLU A 1 206 ? -14.830 -1.220 21.105 1.00 88.19 206 GLU A N 1
ATOM 1637 C CA . GLU A 1 206 ? -13.576 -1.012 21.843 1.00 88.19 206 GLU A CA 1
ATOM 1638 C C . GLU A 1 206 ? -13.613 -1.551 23.288 1.00 88.19 206 GLU A C 1
ATOM 1640 O O . GLU A 1 206 ? -12.911 -1.048 24.162 1.00 88.19 206 GLU A O 1
ATOM 1645 N N . CYS A 1 207 ? -14.413 -2.592 23.527 1.00 89.94 207 CYS A N 1
ATOM 1646 C CA . CYS A 1 207 ? -14.565 -3.285 24.807 1.00 89.94 207 CYS A CA 1
ATOM 1647 C C . CYS A 1 207 ? -13.808 -4.621 24.830 1.00 89.94 207 CYS A C 1
ATOM 1649 O O . CYS A 1 207 ? -13.487 -5.201 23.781 1.00 89.94 207 CYS A O 1
ATOM 1651 N N . GLN A 1 208 ? -13.551 -5.136 26.032 1.00 84.12 208 GLN A N 1
ATOM 1652 C CA . GLN A 1 208 ? -13.009 -6.476 26.228 1.00 84.12 208 GLN A CA 1
ATOM 1653 C C . GLN A 1 208 ? -14.125 -7.533 26.176 1.00 84.12 208 GLN A C 1
ATOM 1655 O O . GLN A 1 208 ? -15.261 -7.266 26.581 1.00 84.12 208 GLN A O 1
ATOM 1660 N N . PRO A 1 209 ? -13.842 -8.748 25.667 1.00 84.19 209 PRO A N 1
ATOM 1661 C CA . PRO A 1 209 ? -14.789 -9.852 25.744 1.00 84.19 209 PRO A CA 1
ATOM 1662 C C . PRO A 1 209 ? -15.145 -10.148 27.203 1.00 84.19 209 PRO A C 1
ATOM 1664 O O . PRO A 1 209 ? -14.271 -10.483 27.995 1.00 84.19 209 PRO A O 1
ATOM 1667 N N . GLY A 1 210 ? -16.429 -10.035 27.542 1.00 84.12 210 GLY A N 1
ATOM 1668 C CA . GLY A 1 210 ? -16.911 -10.242 28.911 1.00 84.12 210 GLY A CA 1
ATOM 1669 C C . GLY A 1 210 ? -17.196 -8.962 29.696 1.00 84.12 210 GLY A C 1
ATOM 1670 O O . GLY A 1 210 ? -17.714 -9.078 30.801 1.00 84.12 210 GLY A O 1
ATOM 1671 N N . ASP A 1 211 ? -16.950 -7.776 29.122 1.00 89.81 211 ASP A N 1
ATOM 1672 C CA . ASP A 1 211 ? -17.366 -6.508 29.732 1.00 89.81 211 ASP A CA 1
ATOM 1673 C C . ASP A 1 211 ? -18.877 -6.498 30.027 1.00 89.81 211 ASP A C 1
ATOM 1675 O O . ASP A 1 211 ? -19.699 -7.055 29.277 1.00 89.81 211 ASP A O 1
ATOM 1679 N N . ASP A 1 212 ? -19.229 -5.848 31.136 1.00 91.31 212 ASP A N 1
ATOM 1680 C CA . ASP A 1 212 ? -20.594 -5.718 31.625 1.00 91.31 212 ASP A CA 1
ATOM 1681 C C . ASP A 1 212 ? -21.409 -4.710 30.799 1.00 91.31 212 ASP A C 1
ATOM 1683 O O . ASP A 1 212 ? -20.884 -3.880 30.047 1.00 91.31 212 ASP A O 1
ATOM 1687 N N . HIS A 1 213 ? -22.736 -4.777 30.930 1.00 93.06 213 HIS A N 1
ATOM 1688 C CA . HIS A 1 213 ? -23.637 -3.944 30.130 1.00 93.06 213 HIS A CA 1
ATOM 1689 C C . HIS A 1 213 ? -23.365 -2.447 30.321 1.00 93.06 213 HIS A C 1
ATOM 1691 O O . HIS A 1 213 ? -23.408 -1.692 29.350 1.00 93.06 213 HIS A O 1
ATOM 1697 N N . ALA A 1 214 ? -23.028 -2.017 31.541 1.00 91.12 214 ALA A N 1
ATOM 1698 C CA . ALA A 1 214 ? -22.739 -0.620 31.842 1.00 91.12 214 ALA A CA 1
ATOM 1699 C C . ALA A 1 214 ? -21.490 -0.115 31.101 1.00 91.12 214 ALA A C 1
ATOM 1701 O O . ALA A 1 214 ? -21.535 0.956 30.484 1.00 91.12 214 ALA A O 1
ATOM 1702 N N . THR A 1 215 ? -20.405 -0.895 31.092 1.00 90.19 215 THR A N 1
ATOM 1703 C CA . THR A 1 215 ? -19.172 -0.551 30.367 1.00 90.19 215 THR A CA 1
ATOM 1704 C C . THR A 1 215 ? -19.410 -0.505 28.865 1.00 90.19 215 THR A C 1
ATOM 1706 O O . THR A 1 215 ? -19.047 0.476 28.209 1.00 90.19 215 THR A O 1
ATOM 1709 N N . VAL A 1 216 ? -20.107 -1.506 28.324 1.00 93.06 216 VAL A N 1
ATOM 1710 C CA . VAL A 1 216 ? -20.436 -1.565 26.895 1.00 93.06 216 VAL A CA 1
ATOM 1711 C C . VAL A 1 216 ? -21.326 -0.392 26.478 1.00 93.06 216 VAL A C 1
ATOM 1713 O O . VAL A 1 216 ? -21.078 0.252 25.458 1.00 93.06 216 VAL A O 1
ATOM 1716 N N . LYS A 1 217 ? -22.333 -0.053 27.287 1.00 92.69 217 LYS A N 1
ATOM 1717 C CA . LYS A 1 217 ? -23.238 1.076 27.041 1.00 92.69 217 LYS A CA 1
ATOM 1718 C C . LYS A 1 217 ? -22.495 2.413 27.089 1.00 92.69 217 LYS A C 1
ATOM 1720 O O . LYS A 1 217 ? -22.706 3.272 26.232 1.00 92.69 217 LYS A O 1
ATOM 1725 N N . LYS A 1 218 ? -21.568 2.583 28.035 1.00 92.69 218 LYS A N 1
ATOM 1726 C CA . LYS A 1 218 ? -20.707 3.773 28.123 1.00 92.69 218 LYS A CA 1
ATOM 1727 C C . LYS A 1 218 ? -19.803 3.909 26.895 1.00 92.69 218 LYS A C 1
ATOM 1729 O O . LYS A 1 218 ? -19.677 5.006 26.344 1.00 92.69 218 LYS A O 1
ATOM 1734 N N . ALA A 1 219 ? -19.206 2.808 26.442 1.00 90.00 219 ALA A N 1
ATOM 1735 C CA . ALA A 1 219 ? -18.386 2.787 25.237 1.00 90.00 219 ALA A CA 1
ATOM 1736 C C . ALA A 1 219 ? -19.207 3.108 23.979 1.00 90.00 219 ALA A C 1
ATOM 1738 O O . ALA A 1 219 ? -18.790 3.951 23.183 1.00 90.00 219 ALA A O 1
ATOM 1739 N N . TYR A 1 220 ? -20.409 2.535 23.859 1.00 94.31 220 TYR A N 1
ATOM 1740 C CA . TYR A 1 220 ? -21.359 2.851 22.795 1.00 94.31 220 TYR A CA 1
ATOM 1741 C C . TYR A 1 220 ? -21.670 4.352 22.734 1.00 94.31 220 TYR A C 1
ATOM 1743 O O . TYR A 1 220 ? -21.485 4.958 21.683 1.00 94.31 220 TYR A O 1
ATOM 1751 N N . TYR A 1 221 ? -22.058 4.989 23.846 1.00 90.81 221 TYR A N 1
ATOM 1752 C CA . TYR A 1 221 ? -22.369 6.426 23.844 1.00 90.81 221 TYR A CA 1
ATOM 1753 C C . TYR A 1 221 ? -21.168 7.302 23.482 1.00 90.81 221 TYR A C 1
ATOM 1755 O O . TYR A 1 221 ? -21.313 8.271 22.732 1.00 90.81 221 TYR A O 1
ATOM 1763 N N . ARG A 1 222 ? -19.973 6.958 23.982 1.00 92.56 222 ARG A N 1
ATOM 1764 C CA . ARG A 1 222 ? -18.726 7.650 23.627 1.00 92.56 222 ARG A CA 1
ATOM 1765 C C . ARG A 1 222 ? -18.499 7.599 22.116 1.00 92.56 222 ARG A C 1
ATOM 1767 O O . ARG A 1 222 ? -18.318 8.641 21.490 1.00 92.56 222 ARG A O 1
ATOM 1774 N N . LEU A 1 223 ? -18.552 6.404 21.534 1.00 86.94 223 LEU A N 1
ATOM 1775 C CA . LEU A 1 223 ? -18.304 6.178 20.112 1.00 86.94 223 LEU A CA 1
ATOM 1776 C C . LEU A 1 223 ? -19.404 6.777 19.222 1.00 86.94 223 LEU A C 1
ATOM 1778 O O . LEU A 1 223 ? -19.101 7.400 18.206 1.00 86.94 223 LEU A O 1
ATOM 1782 N N . ALA A 1 224 ? -20.666 6.678 19.638 1.00 88.00 224 ALA A N 1
ATOM 1783 C CA . ALA A 1 224 ? -21.807 7.287 18.962 1.00 88.00 224 ALA A CA 1
ATOM 1784 C C . ALA A 1 224 ? -21.677 8.814 18.893 1.00 88.00 224 ALA A C 1
ATOM 1786 O O . ALA A 1 224 ? -21.952 9.398 17.851 1.00 88.00 224 ALA A O 1
ATOM 1787 N N . LYS A 1 225 ? -21.202 9.465 19.963 1.00 86.81 225 LYS A N 1
ATOM 1788 C CA . LYS A 1 225 ? -20.964 10.917 19.993 1.00 86.81 225 LYS A CA 1
ATOM 1789 C C . LYS A 1 225 ? -19.797 11.345 19.099 1.00 86.81 225 LYS A C 1
ATOM 1791 O O . LYS A 1 225 ? -19.855 12.420 18.503 1.00 86.81 225 LYS A O 1
ATOM 1796 N N . ILE A 1 226 ? -18.748 10.525 19.015 1.00 82.50 226 ILE A N 1
ATOM 1797 C CA . ILE A 1 226 ? -17.577 10.773 18.158 1.00 82.50 226 ILE A CA 1
ATOM 1798 C C . ILE A 1 226 ? -17.964 10.655 16.681 1.00 82.50 226 ILE A C 1
ATOM 1800 O O . ILE A 1 226 ? -17.626 11.526 15.884 1.00 82.50 226 ILE A O 1
ATOM 1804 N N . HIS A 1 227 ? -18.707 9.607 16.322 1.00 82.06 227 HIS A N 1
ATOM 1805 C CA . HIS A 1 227 ? -19.054 9.294 14.935 1.00 82.06 227 HIS A CA 1
ATOM 1806 C C . HIS A 1 227 ? -20.437 9.797 14.503 1.00 82.06 227 HIS A C 1
ATOM 1808 O O . HIS A 1 227 ? -20.879 9.473 13.404 1.00 82.06 227 HIS A O 1
ATOM 1814 N N . HIS A 1 228 ? -21.119 10.600 15.329 1.00 84.94 228 HIS A N 1
ATOM 1815 C CA . HIS A 1 228 ? -22.486 11.043 15.055 1.00 84.94 228 HIS A CA 1
ATOM 1816 C C . HIS A 1 228 ? -22.581 11.743 13.688 1.00 84.94 228 HIS A C 1
ATOM 1818 O O . HIS A 1 228 ? -21.747 12.618 13.415 1.00 84.94 228 HIS A O 1
ATOM 1824 N N . PRO A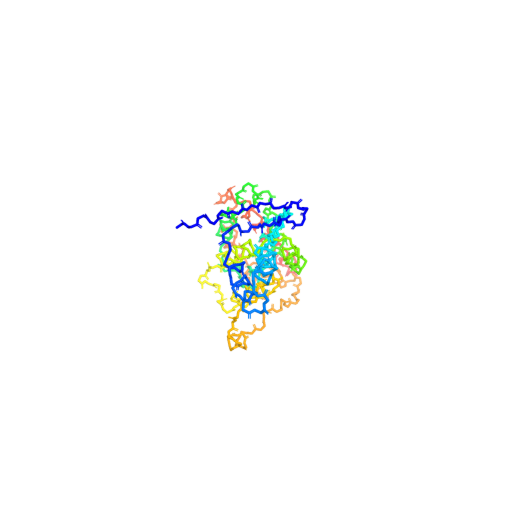 1 229 ? -23.582 11.415 12.848 1.00 75.00 229 PRO A N 1
ATOM 1825 C CA . PRO A 1 229 ? -23.730 12.005 11.517 1.00 75.00 229 PRO A CA 1
ATOM 1826 C C . PRO A 1 229 ? -23.864 13.529 11.572 1.00 75.00 229 PRO A C 1
ATOM 1828 O O . PRO A 1 229 ? -23.255 14.214 10.763 1.00 75.00 229 PRO A O 1
ATOM 1831 N N . ASP A 1 230 ? -24.549 14.061 12.586 1.00 80.62 230 ASP A N 1
ATOM 1832 C CA . ASP A 1 230 ? -24.729 15.509 12.772 1.00 80.62 230 ASP A CA 1
ATOM 1833 C C . ASP A 1 230 ? -23.411 16.281 12.961 1.00 80.62 230 ASP A C 1
ATOM 1835 O O . ASP A 1 230 ? -23.263 17.400 12.488 1.00 80.62 230 ASP A O 1
ATOM 1839 N N . ARG A 1 231 ? -22.408 15.664 13.598 1.00 74.44 231 ARG A N 1
ATOM 1840 C CA . ARG A 1 231 ? -21.080 16.270 13.808 1.00 74.44 231 ARG A CA 1
ATOM 1841 C C . ARG A 1 231 ? -20.098 15.983 12.675 1.00 74.44 231 ARG A C 1
ATOM 1843 O O . ARG A 1 231 ? -19.007 16.539 12.653 1.00 74.44 231 ARG A O 1
ATOM 1850 N N . ASN A 1 232 ? -20.462 15.082 11.767 1.00 77.50 232 ASN A N 1
ATOM 1851 C CA . ASN A 1 232 ? -19.583 14.530 10.744 1.00 77.50 232 ASN A CA 1
ATOM 1852 C C . ASN A 1 232 ? -20.281 14.479 9.375 1.00 77.50 232 ASN A C 1
ATOM 1854 O O . ASN A 1 232 ? -20.080 13.530 8.617 1.00 77.50 232 ASN A O 1
ATOM 1858 N N . GLN A 1 233 ? -21.104 15.484 9.060 1.00 57.19 233 GLN A N 1
ATOM 1859 C CA . GLN A 1 233 ? -22.020 15.482 7.909 1.00 57.19 233 GLN A CA 1
ATOM 1860 C C . GLN A 1 233 ? -21.306 15.298 6.554 1.00 57.19 233 GLN A C 1
ATOM 1862 O O . GLN A 1 233 ? -21.889 14.765 5.615 1.00 57.19 233 GLN A O 1
ATOM 1867 N N . HIS A 1 234 ? -20.017 15.646 6.468 1.00 59.56 234 HIS A N 1
ATOM 1868 C CA . HIS A 1 234 ? -19.179 15.485 5.270 1.00 59.56 234 HIS A CA 1
ATOM 1869 C C . HIS A 1 234 ? -18.250 14.259 5.302 1.00 59.56 234 HIS A C 1
ATOM 1871 O O . HIS A 1 234 ? -17.393 14.114 4.434 1.00 59.56 234 HIS A O 1
ATOM 1877 N N . SER A 1 235 ? -18.391 13.370 6.291 1.00 64.06 235 SER A N 1
ATOM 1878 C CA . SER A 1 235 ? -17.588 12.149 6.417 1.00 64.06 235 SER A CA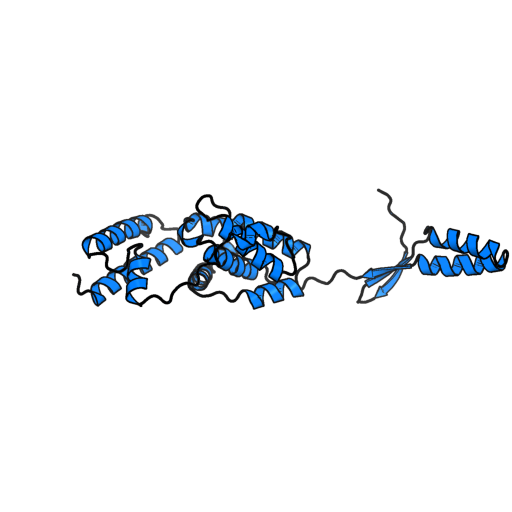 1
ATOM 1879 C C . SER A 1 235 ? -18.470 10.912 6.219 1.00 64.06 235 SER A C 1
ATOM 1881 O O . SER A 1 235 ? -19.034 10.390 7.189 1.00 64.06 235 SER A O 1
ATOM 1883 N N . PRO A 1 236 ? -18.554 10.373 4.985 1.00 64.25 236 PRO A N 1
ATOM 1884 C CA . PRO A 1 236 ? -19.253 9.117 4.702 1.00 64.25 236 PRO A CA 1
ATOM 1885 C C . PRO A 1 236 ? -18.790 7.972 5.616 1.00 64.25 236 PRO A C 1
ATOM 1887 O O . PRO A 1 236 ? -19.568 7.093 5.975 1.00 64.25 236 PRO A O 1
ATOM 1890 N N . MET A 1 237 ? -17.529 8.017 6.051 1.00 52.62 237 MET A N 1
ATOM 1891 C CA . MET A 1 237 ? -16.919 7.034 6.946 1.00 52.62 237 MET A CA 1
ATOM 1892 C C . MET A 1 237 ? -17.410 7.125 8.390 1.00 52.62 237 MET A C 1
ATOM 1894 O O . MET A 1 237 ? -17.554 6.091 9.042 1.00 52.62 237 MET A O 1
ATOM 1898 N N . SER A 1 238 ? -17.710 8.326 8.893 1.00 66.69 238 SER A N 1
ATOM 1899 C CA . SER A 1 238 ? -18.303 8.486 10.226 1.00 66.69 238 SER A CA 1
ATOM 1900 C C . SER A 1 238 ? -19.721 7.917 10.262 1.00 66.69 238 SER A C 1
ATOM 1902 O O . SER A 1 238 ? -20.078 7.243 11.223 1.00 66.69 238 SER A O 1
ATOM 1904 N N . VAL A 1 239 ? -20.489 8.077 9.178 1.00 70.12 239 VAL A N 1
ATOM 1905 C CA . VAL A 1 239 ? -21.833 7.490 9.041 1.00 70.12 239 VAL A CA 1
ATOM 1906 C C . VAL A 1 239 ? -21.784 5.959 9.066 1.00 70.12 239 VAL A C 1
ATOM 1908 O O . VAL A 1 239 ? -22.584 5.329 9.761 1.00 70.12 239 VAL A O 1
ATOM 1911 N N . VAL A 1 240 ? -20.833 5.343 8.354 1.00 71.12 240 VAL A N 1
ATOM 1912 C CA . VAL A 1 240 ? -20.683 3.878 8.359 1.00 71.12 240 VAL A CA 1
ATOM 1913 C C . VAL A 1 240 ? -20.201 3.369 9.716 1.00 71.12 240 VAL A C 1
ATOM 1915 O O . VAL A 1 240 ? -20.797 2.444 10.266 1.00 71.12 240 VAL A O 1
ATOM 1918 N N . ARG A 1 241 ? -19.194 4.012 10.322 1.00 75.69 241 ARG A N 1
ATOM 1919 C CA . ARG A 1 241 ? -18.745 3.660 11.677 1.00 75.69 241 ARG A CA 1
ATOM 1920 C C . ARG A 1 241 ? -19.863 3.769 12.702 1.00 75.69 241 ARG A C 1
ATOM 1922 O O . ARG A 1 241 ? -20.030 2.853 13.500 1.00 75.69 241 ARG A O 1
ATOM 1929 N N . PHE A 1 242 ? -20.662 4.831 12.652 1.00 83.88 242 PHE A N 1
ATOM 1930 C CA . PHE A 1 242 ? -21.827 4.983 13.516 1.00 83.88 242 PHE A CA 1
ATOM 1931 C C . PHE A 1 242 ? -22.814 3.821 13.353 1.00 83.88 242 PHE A C 1
ATOM 1933 O O . PHE A 1 242 ? -23.277 3.263 14.349 1.00 83.88 242 PHE A O 1
ATOM 1940 N N . ARG A 1 243 ? -23.086 3.405 12.109 1.00 80.81 243 ARG A N 1
ATOM 1941 C CA . ARG A 1 243 ? -23.937 2.244 11.823 1.00 80.81 243 ARG A CA 1
ATOM 1942 C C . ARG A 1 243 ? -23.359 0.958 12.416 1.00 80.81 243 ARG A C 1
ATOM 1944 O O . ARG A 1 243 ? -24.080 0.232 13.085 1.00 80.81 243 ARG A O 1
ATOM 1951 N N . GLU A 1 244 ? -22.064 0.707 12.255 1.00 79.56 244 GLU A N 1
ATOM 1952 C CA . GLU A 1 244 ? -21.411 -0.484 12.813 1.00 79.56 244 GLU A CA 1
ATOM 1953 C C . GLU A 1 244 ? -21.395 -0.525 14.335 1.00 79.56 244 GLU A C 1
ATOM 1955 O O . GLU A 1 244 ? -21.552 -1.594 14.920 1.00 79.56 244 GLU A O 1
ATOM 1960 N N . ILE A 1 245 ? -21.157 0.623 14.971 1.00 89.00 245 ILE A N 1
ATOM 1961 C CA . ILE A 1 245 ? -21.181 0.777 16.427 1.00 89.00 245 ILE A CA 1
ATOM 1962 C C . ILE A 1 245 ? -22.588 0.459 16.938 1.00 89.00 245 ILE A C 1
ATOM 1964 O O . ILE A 1 245 ? -22.743 -0.293 17.899 1.00 89.00 245 ILE A O 1
ATOM 1968 N N . LYS A 1 246 ? -23.614 0.972 16.252 1.00 89.75 246 LYS A N 1
ATOM 1969 C CA . LYS A 1 246 ? -25.015 0.683 16.556 1.00 89.75 246 LYS A CA 1
ATOM 1970 C C . LYS A 1 246 ? -25.338 -0.804 16.394 1.00 89.75 246 LYS A C 1
ATOM 1972 O O . LYS A 1 246 ? -25.813 -1.422 17.340 1.00 89.75 246 LYS A O 1
ATOM 1977 N N . GLU A 1 247 ? -25.000 -1.399 15.253 1.00 88.38 247 GLU A N 1
ATOM 1978 C CA . GLU A 1 247 ? -25.212 -2.828 14.985 1.00 88.38 247 GLU A CA 1
ATOM 1979 C C . GLU A 1 247 ? -24.461 -3.730 15.974 1.00 88.38 247 GLU A C 1
ATOM 1981 O O . GLU A 1 247 ? -24.972 -4.771 16.387 1.00 88.38 247 GLU A O 1
ATOM 1986 N N . ALA A 1 248 ? -23.243 -3.349 16.370 1.00 88.69 248 ALA A N 1
ATOM 1987 C CA . ALA A 1 248 ? -22.456 -4.103 17.337 1.00 88.69 248 ALA A CA 1
ATOM 1988 C C . ALA A 1 248 ? -23.101 -4.093 18.726 1.00 88.69 248 ALA A C 1
ATOM 1990 O O . ALA A 1 248 ? -23.172 -5.142 19.367 1.00 88.69 248 ALA A O 1
ATOM 1991 N N . TYR A 1 249 ? -23.594 -2.931 19.166 1.00 93.50 249 TYR A N 1
ATOM 1992 C CA . TYR A 1 249 ? -24.308 -2.781 20.433 1.00 93.50 249 TYR A CA 1
ATOM 1993 C C . TYR A 1 249 ? -25.629 -3.556 20.429 1.00 93.50 249 TYR A C 1
ATOM 1995 O O . TYR A 1 249 ? -25.869 -4.356 21.329 1.00 93.50 249 TYR A O 1
ATOM 2003 N N . GLU A 1 250 ? -26.442 -3.414 19.380 1.00 91.69 250 GLU A N 1
ATOM 2004 C CA . GLU A 1 250 ? -27.697 -4.161 19.225 1.00 91.69 250 GLU A CA 1
ATOM 2005 C C . GLU A 1 250 ? -27.466 -5.678 19.174 1.00 91.69 250 GLU A C 1
ATOM 2007 O O . GLU A 1 250 ? -28.193 -6.450 19.804 1.00 91.69 250 GLU A O 1
ATOM 2012 N N . GLY A 1 251 ? -26.424 -6.115 18.461 1.00 89.75 251 GLY A N 1
ATOM 2013 C CA . GLY A 1 251 ? -26.018 -7.515 18.404 1.00 89.75 251 GLY A CA 1
ATOM 2014 C C . GLY A 1 251 ? -25.610 -8.056 19.774 1.00 89.75 251 GLY A C 1
ATOM 2015 O O . GLY A 1 251 ? -26.008 -9.163 20.136 1.00 89.75 251 GLY A O 1
ATOM 2016 N N . LEU A 1 252 ? -24.866 -7.272 20.556 1.00 90.81 252 LEU A N 1
ATOM 2017 C CA . LEU A 1 252 ? -24.483 -7.626 21.924 1.00 90.81 252 LEU A CA 1
ATOM 2018 C C . LEU A 1 252 ? -25.690 -7.712 22.854 1.00 90.81 252 LEU A C 1
ATOM 2020 O O . LEU A 1 252 ? -25.824 -8.709 23.560 1.00 90.81 252 LEU A O 1
ATOM 2024 N N . CYS A 1 253 ? -26.598 -6.735 22.799 1.00 90.62 253 CYS A N 1
ATOM 2025 C CA . CYS A 1 253 ? -27.832 -6.761 23.579 1.00 90.62 253 CYS A CA 1
ATOM 2026 C C . CYS A 1 253 ? -28.676 -7.998 23.255 1.00 90.62 253 CYS A C 1
ATOM 2028 O O . CYS A 1 253 ? -29.151 -8.665 24.170 1.00 90.62 253 CYS A O 1
ATOM 2030 N N . ARG A 1 254 ? -28.792 -8.371 21.973 1.00 90.31 254 ARG A N 1
ATOM 2031 C CA . ARG A 1 254 ? -29.524 -9.576 21.553 1.00 90.31 254 ARG A CA 1
ATOM 2032 C C . ARG A 1 254 ? -28.887 -10.864 22.076 1.00 90.31 254 ARG A C 1
ATOM 2034 O O . ARG A 1 254 ? -29.601 -11.742 22.540 1.00 90.31 254 ARG A O 1
ATOM 2041 N N . VAL A 1 255 ? -27.560 -10.983 21.999 1.00 88.44 255 VAL A N 1
ATOM 2042 C CA . VAL A 1 255 ? -26.830 -12.187 22.439 1.00 88.44 255 VAL A CA 1
ATOM 2043 C C . VAL A 1 255 ? -26.822 -12.322 23.964 1.00 88.44 255 VAL A C 1
ATOM 2045 O O . VAL A 1 255 ? -26.866 -13.436 24.477 1.00 88.44 255 VAL A O 1
ATOM 2048 N N . LYS A 1 256 ? -26.748 -11.204 24.694 1.00 89.19 256 LYS A N 1
ATOM 2049 C CA . LYS A 1 256 ? -26.641 -11.180 26.161 1.00 89.19 256 LYS A CA 1
ATOM 2050 C C . LYS A 1 256 ? -27.972 -10.955 26.889 1.00 89.19 256 LYS A C 1
ATOM 2052 O O . LYS A 1 256 ? -27.994 -11.032 28.112 1.00 89.19 256 LYS A O 1
ATOM 2057 N N . GLY A 1 257 ? -29.060 -10.688 26.164 1.00 87.12 257 GLY A N 1
ATOM 2058 C CA . GLY A 1 257 ? -30.379 -10.412 26.741 1.00 87.12 257 GLY A CA 1
ATOM 2059 C C . GLY A 1 257 ? -30.481 -9.056 27.448 1.00 87.12 257 GLY A C 1
ATOM 2060 O O . GLY A 1 257 ? -31.281 -8.904 28.368 1.00 87.12 257 GLY A O 1
ATOM 2061 N N . TRP A 1 258 ? -29.660 -8.078 27.059 1.00 89.50 258 TRP A N 1
ATOM 2062 C CA . TRP A 1 258 ? -29.687 -6.737 27.648 1.00 89.50 258 TRP A CA 1
ATOM 2063 C C . TRP A 1 258 ? -30.829 -5.899 27.063 1.00 89.50 258 TRP A C 1
ATOM 2065 O O . TRP A 1 258 ? -31.111 -5.986 25.866 1.00 89.50 258 TRP A O 1
ATOM 2075 N N . LYS A 1 259 ? -31.469 -5.092 27.914 1.00 70.50 259 LYS A N 1
ATOM 2076 C CA . LYS A 1 259 ? -32.558 -4.174 27.548 1.00 70.50 259 LYS A CA 1
ATOM 2077 C C . LYS A 1 259 ? -32.062 -2.736 27.424 1.00 70.50 259 LYS A C 1
ATOM 2079 O O . LYS A 1 259 ? -31.207 -2.321 28.242 1.00 70.50 259 LYS A O 1
#

pLDDT: mean 80.06, std 13.63, range [35.59, 94.31]

Radius of gyration: 29.78 Å; chains: 1; bounding box: 85×35×75 Å

Sequence (259 aa):
MNQQTTIVLLRTDMGKLVWRPLGMNKFISGLVGLGLYDWTGMLIGLLIGSVLDAKFIPKPAAEKEVNLQLHYMMLGVYVLQRCNGFRVIPISEILRRFNMFLGADFVAPRIRMLEDMSRQRIQVEAACKQIEANALPTTRDWLLQQLAGLSDHPGVQQNYRKAVLKQVADRLGRGIPIPEEETRKAPPPPRKPAYSRTDSLYRKLECQPGDDHATVKKAYYRLAKIHHPDRNQHSPMSVVRFREIKEAYEGLCRVKGWK

Secondary structure (DSSP, 8-state):
------EEEEE-SSEEEEE-TT-SHHHHHHHHHHHHHHHHHHHHHHHHHHHHTEEEEEPPPP-----HHHHHHHHHHHHHHHTTHHHHS-HHHHHHHHHHHH-HHHHGGGHHHHHHHHHS----HHHHHHHHHHS-HHHHHHHHHHHHHHT--TTS-HHHHHHHHHHHHHHTT------HHHHHTSPPPP------HHHHHHHHTTPPTT--HHHHHHHHHHHHHHH-GGG-TT-HHHHHHHHHHHHHHHHHHHHHT--